Protein AF-A0A7X7VY88-F1 (afdb_monomer)

Solvent-accessible surface area (backbone atoms only — not comparable to full-atom values): 18531 Å² total; per-residue (Å²): 133,66,66,67,58,57,54,51,43,52,52,27,40,46,54,19,45,49,53,50,46,68,64,64,62,66,82,74,63,49,69,60,42,43,53,51,51,38,49,52,54,49,48,54,49,58,57,50,42,96,44,61,66,61,39,32,68,54,40,47,58,53,25,51,51,51,48,49,27,39,33,37,24,75,75,69,75,40,77,67,57,73,79,48,59,84,51,43,83,74,41,56,78,54,50,59,60,39,57,72,66,59,53,83,72,60,58,42,45,45,35,48,45,48,55,54,50,53,51,58,71,69,51,73,89,74,86,82,78,89,78,89,65,69,70,66,78,68,46,56,63,37,54,50,51,51,48,51,52,53,51,49,40,51,51,37,41,66,32,93,76,75,43,69,67,37,53,53,41,26,71,70,24,71,66,27,27,54,49,21,53,71,76,39,41,73,55,49,58,55,44,52,58,46,59,58,48,70,71,44,79,67,71,73,70,67,72,70,82,72,67,78,79,46,96,70,58,69,79,61,72,95,59,90,86,86,86,83,86,69,84,95,69,59,76,79,45,61,83,29,66,57,98,92,37,66,73,38,64,70,56,41,51,45,62,74,46,99,54,92,77,72,95,87,70,79,89,68,60,37,63,30,47,71,60,15,50,53,44,26,74,35,51,79,43,85,51,45,76,88,40,36,50,73,73,78,47,64,86,62,90,78,89,26,50,88,77,74,112

Nearest PDB structures (foldseek):
  4dyu-assembly1_K  TM=2.013E-01  e=6.580E+00  Yersinia pestis KIM10+
  5xth-assembly1_l  TM=2.013E-01  e=6.580E+00  Homo sapiens

Structure (mmCIF, N/CA/C/O backbone):
data_AF-A0A7X7VY88-F1
#
_entry.id   AF-A0A7X7VY88-F1
#
loop_
_atom_site.group_PDB
_atom_site.id
_atom_site.type_symbol
_atom_site.label_atom_id
_atom_site.label_alt_id
_atom_site.label_comp_id
_atom_site.label_asym_id
_atom_site.label_entity_id
_atom_site.label_seq_id
_atom_site.pdbx_PDB_ins_code
_atom_site.Cartn_x
_atom_site.Cartn_y
_atom_site.Cartn_z
_atom_site.occupancy
_atom_site.B_iso_or_equiv
_atom_site.auth_seq_id
_atom_site.auth_comp_id
_atom_site.auth_asym_id
_atom_site.auth_atom_id
_atom_site.pdbx_PDB_model_num
ATOM 1 N N . MET A 1 1 ? -28.834 -1.064 30.832 1.00 52.69 1 MET A N 1
ATOM 2 C CA . MET A 1 1 ? -28.289 -0.709 29.502 1.00 52.69 1 MET A CA 1
ATOM 3 C C . MET A 1 1 ? -27.905 -2.033 28.855 1.00 52.69 1 MET A C 1
ATOM 5 O O . MET A 1 1 ? -27.190 -2.783 29.499 1.00 52.69 1 MET A O 1
ATOM 9 N N . ASN A 1 2 ? -28.515 -2.404 27.725 1.00 64.19 2 ASN A N 1
ATOM 10 C CA . ASN A 1 2 ? -28.586 -3.799 27.258 1.00 64.19 2 ASN A CA 1
ATOM 11 C C . ASN A 1 2 ? -27.231 -4.345 26.781 1.00 64.19 2 ASN A C 1
ATOM 13 O O . ASN A 1 2 ? -26.743 -3.911 25.741 1.00 64.19 2 ASN A O 1
ATOM 17 N N . TYR A 1 3 ? -26.692 -5.350 27.482 1.00 72.81 3 TYR A N 1
ATOM 18 C CA . TYR A 1 3 ? -25.526 -6.152 27.073 1.00 72.81 3 TYR A CA 1
ATOM 19 C C . TYR A 1 3 ? -25.616 -6.646 25.620 1.00 72.81 3 TYR A C 1
ATOM 21 O O . TYR A 1 3 ? -24.617 -6.658 24.912 1.00 72.81 3 TYR A O 1
ATOM 29 N N . VAL A 1 4 ? -26.832 -6.929 25.145 1.00 76.75 4 VAL A N 1
ATOM 30 C CA . VAL A 1 4 ? -27.139 -7.306 23.755 1.00 76.75 4 VAL A CA 1
ATOM 31 C C . VAL A 1 4 ? -26.614 -6.290 22.734 1.00 76.75 4 VAL A C 1
ATOM 33 O O . VAL A 1 4 ? -26.079 -6.677 21.703 1.00 76.75 4 VAL A O 1
ATOM 36 N N . VAL A 1 5 ? -26.716 -4.986 23.019 1.00 77.94 5 VAL A N 1
ATOM 37 C CA . VAL A 1 5 ? -26.227 -3.945 22.099 1.00 77.94 5 VAL A CA 1
ATOM 38 C C . VAL A 1 5 ? -24.705 -3.992 22.015 1.00 77.94 5 VAL A C 1
ATOM 40 O O . VAL A 1 5 ? -24.158 -3.907 20.924 1.00 77.94 5 VAL A O 1
ATOM 43 N N . HIS A 1 6 ? -24.022 -4.157 23.148 1.00 81.62 6 HIS A N 1
ATOM 44 C CA . HIS A 1 6 ? -22.563 -4.245 23.177 1.00 81.62 6 HIS A CA 1
ATOM 45 C C . HIS A 1 6 ? -22.061 -5.487 22.432 1.00 81.62 6 HIS A C 1
ATOM 47 O O . HIS A 1 6 ? -21.158 -5.363 21.614 1.00 81.62 6 HIS A O 1
ATOM 53 N N . ILE A 1 7 ? -22.698 -6.645 22.633 1.00 84.44 7 ILE A N 1
ATOM 54 C CA . ILE A 1 7 ? -22.382 -7.883 21.900 1.00 84.44 7 ILE A CA 1
ATOM 55 C C . ILE A 1 7 ? -22.545 -7.676 20.390 1.00 84.44 7 ILE A C 1
ATOM 57 O O . ILE A 1 7 ? -21.671 -8.063 19.622 1.00 84.44 7 ILE A O 1
ATOM 61 N N . PHE A 1 8 ? -23.622 -7.011 19.967 1.00 84.88 8 PHE A N 1
ATOM 62 C CA . PHE A 1 8 ? -23.864 -6.736 18.554 1.00 84.88 8 PHE A CA 1
ATOM 63 C C . PHE A 1 8 ? -22.794 -5.823 17.931 1.00 84.88 8 PHE A C 1
ATOM 65 O O . PHE A 1 8 ? -22.338 -6.095 16.825 1.00 84.88 8 PHE A O 1
ATOM 72 N N . TYR A 1 9 ? -22.347 -4.779 18.641 1.00 86.50 9 TYR A N 1
ATOM 73 C CA . TYR A 1 9 ? -21.241 -3.929 18.173 1.00 86.50 9 TYR A CA 1
ATOM 74 C C . TYR A 1 9 ? -19.934 -4.713 18.041 1.00 86.50 9 TYR A C 1
ATOM 76 O O . TYR A 1 9 ? -19.260 -4.584 17.025 1.00 86.50 9 TYR A O 1
ATOM 84 N N . ILE A 1 10 ? -19.588 -5.538 19.035 1.00 88.38 10 ILE A N 1
ATOM 85 C CA . ILE A 1 10 ? -18.373 -6.359 18.975 1.00 88.38 10 ILE A CA 1
ATOM 86 C C . ILE A 1 10 ? -18.443 -7.339 17.800 1.00 88.38 10 ILE A C 1
ATOM 88 O O . ILE A 1 10 ? -17.487 -7.427 17.040 1.00 88.38 10 ILE A O 1
ATOM 92 N N . LEU A 1 11 ? -19.586 -7.997 17.583 1.00 91.44 11 LEU A N 1
ATOM 93 C CA . LEU A 1 11 ? -19.774 -8.885 16.436 1.00 91.44 11 LEU A CA 1
ATOM 94 C C . LEU A 1 11 ? -19.612 -8.140 15.101 1.00 91.44 11 LEU A C 1
ATOM 96 O O . LEU A 1 11 ? -18.916 -8.628 14.216 1.00 91.44 11 LEU A O 1
ATOM 100 N N . ALA A 1 12 ? -20.206 -6.950 14.962 1.00 91.94 12 ALA A N 1
ATOM 101 C CA . ALA A 1 12 ? -20.075 -6.138 13.752 1.00 91.94 12 ALA A CA 1
ATOM 102 C C . ALA A 1 12 ? -18.620 -5.701 13.501 1.00 91.94 12 ALA A C 1
ATOM 104 O O . ALA A 1 12 ? -18.151 -5.768 12.367 1.00 91.94 12 ALA A O 1
ATOM 105 N N . ILE A 1 13 ? -17.891 -5.322 14.557 1.00 93.62 13 ILE A N 1
ATOM 106 C CA . ILE A 1 13 ? -16.452 -5.019 14.506 1.00 93.62 13 ILE A CA 1
ATOM 107 C C . ILE A 1 13 ? -15.657 -6.242 14.031 1.00 93.62 13 ILE A C 1
ATOM 109 O O . ILE A 1 13 ? -14.790 -6.109 13.170 1.00 93.62 13 ILE A O 1
ATOM 113 N N . THR A 1 14 ? -15.954 -7.434 14.555 1.00 94.44 14 THR A N 1
ATOM 114 C CA . THR A 1 14 ? -15.272 -8.673 14.157 1.00 94.44 14 THR A CA 1
ATOM 115 C C . THR A 1 14 ? -15.545 -9.028 12.698 1.00 94.44 14 THR A C 1
ATOM 117 O O . THR A 1 14 ? -14.603 -9.319 11.966 1.00 94.44 14 THR A O 1
ATOM 120 N N . VAL A 1 15 ? -16.802 -8.952 12.249 1.00 94.62 15 VAL A N 1
ATOM 121 C CA . VAL A 1 15 ? -17.175 -9.198 10.844 1.00 94.62 15 VAL A CA 1
ATOM 122 C C . VAL A 1 15 ? -16.462 -8.218 9.915 1.00 94.62 15 VAL A C 1
ATOM 124 O O . VAL A 1 15 ? -15.901 -8.629 8.903 1.00 94.62 15 VAL A O 1
ATOM 127 N N . LYS A 1 16 ? -16.418 -6.935 10.284 1.00 95.12 16 LYS A N 1
ATOM 128 C CA . LYS A 1 16 ? -15.683 -5.906 9.545 1.00 95.12 16 LYS A CA 1
ATOM 129 C C . LYS A 1 16 ? -14.188 -6.202 9.453 1.00 95.12 16 LYS A C 1
ATOM 131 O O . LYS A 1 16 ? -13.629 -6.126 8.365 1.00 95.12 16 LYS A O 1
ATOM 136 N N . ALA A 1 17 ? -13.539 -6.520 10.574 1.00 95.94 17 ALA A N 1
ATOM 137 C CA . ALA A 1 17 ? -12.109 -6.822 10.592 1.00 95.94 17 ALA A CA 1
ATOM 138 C C . ALA A 1 17 ? -11.790 -8.062 9.741 1.00 95.94 17 ALA A C 1
ATOM 140 O O . ALA A 1 17 ? -10.803 -8.073 9.008 1.00 95.94 17 ALA A O 1
ATOM 141 N N . PHE A 1 18 ? -12.660 -9.074 9.780 1.00 95.38 18 PHE A N 1
ATOM 142 C CA . PHE A 1 18 ? -12.542 -10.260 8.937 1.00 95.38 18 PHE A CA 1
ATOM 143 C C . PHE A 1 18 ? -12.702 -9.926 7.447 1.00 95.38 18 PHE A C 1
ATOM 145 O O . PHE A 1 18 ? -11.867 -10.325 6.641 1.00 95.38 18 PHE A O 1
ATOM 152 N N . ALA A 1 19 ? -13.724 -9.147 7.075 1.00 95.62 19 ALA A N 1
ATOM 153 C CA . ALA A 1 19 ? -13.943 -8.720 5.691 1.00 95.62 19 ALA A CA 1
ATOM 154 C C . ALA A 1 19 ? -12.772 -7.883 5.146 1.00 95.62 19 ALA A C 1
ATOM 156 O O . ALA A 1 19 ? -12.372 -8.046 3.993 1.00 95.62 19 ALA A O 1
ATOM 157 N N . TYR A 1 20 ? -12.198 -7.022 5.988 1.00 96.25 20 TYR A N 1
ATOM 158 C CA . TYR A 1 20 ? -11.040 -6.200 5.654 1.00 96.25 20 TYR A CA 1
ATOM 159 C C . TYR A 1 20 ? -9.807 -7.038 5.334 1.00 96.25 20 TYR A C 1
ATOM 161 O O . TYR A 1 20 ? -9.269 -6.948 4.233 1.00 96.25 20 TYR A O 1
ATOM 169 N N . TYR A 1 21 ? -9.393 -7.907 6.256 1.00 94.69 21 TYR A N 1
ATOM 170 C CA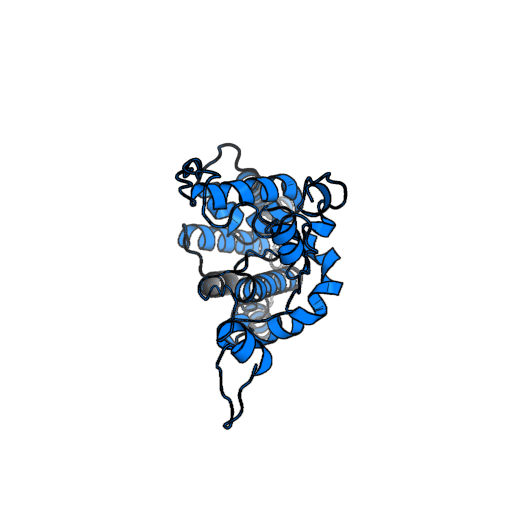 . TYR A 1 21 ? -8.189 -8.708 6.053 1.00 94.69 21 TYR A CA 1
ATOM 171 C C . TYR A 1 21 ? -8.374 -9.842 5.048 1.00 94.69 21 TYR A C 1
ATOM 173 O O . TYR A 1 21 ? -7.418 -10.193 4.363 1.00 94.69 21 TYR A O 1
ATOM 181 N N . GLY A 1 22 ? -9.598 -10.348 4.878 1.00 93.00 22 GLY A N 1
ATOM 182 C CA . GLY A 1 22 ? -9.934 -11.240 3.769 1.00 93.00 22 GLY A CA 1
ATOM 183 C C . GLY A 1 22 ? -9.842 -10.556 2.401 1.00 93.00 22 GLY A C 1
ATOM 184 O O . GLY A 1 22 ? -9.558 -11.221 1.412 1.00 93.00 22 GLY A O 1
ATOM 185 N N . SER A 1 23 ? -10.043 -9.235 2.339 1.00 92.62 23 SER A N 1
ATOM 186 C CA . SER A 1 23 ? -9.903 -8.462 1.097 1.00 92.62 23 SER A CA 1
ATOM 187 C C . SER A 1 23 ? -8.462 -8.064 0.786 1.00 92.62 23 SER A C 1
ATOM 189 O O . SER A 1 23 ? -8.141 -7.922 -0.389 1.00 92.62 23 SER A O 1
ATOM 191 N N . ILE A 1 24 ? -7.631 -7.868 1.815 1.00 90.69 24 ILE A N 1
ATOM 192 C CA . ILE A 1 24 ? -6.204 -7.529 1.679 1.00 90.69 24 ILE A CA 1
ATOM 193 C C . ILE A 1 24 ? -5.338 -8.773 1.443 1.00 90.69 24 ILE A C 1
ATOM 195 O O . ILE A 1 24 ? -4.349 -8.694 0.729 1.00 90.69 24 ILE A O 1
ATOM 199 N N . GLY A 1 25 ? -5.696 -9.920 2.028 1.00 86.88 25 GLY A N 1
ATOM 200 C CA . GLY A 1 25 ? -4.919 -11.155 1.885 1.00 86.88 25 GLY A CA 1
ATOM 201 C C . GLY A 1 25 ? -3.651 -11.170 2.742 1.00 86.88 25 GLY A C 1
ATOM 202 O O . GLY A 1 25 ? -2.545 -11.235 2.223 1.00 86.88 25 GLY A O 1
ATOM 203 N N . ILE A 1 26 ? -3.795 -11.111 4.070 1.00 83.19 26 ILE A N 1
ATOM 204 C CA . ILE A 1 26 ? -2.640 -11.197 4.981 1.00 83.19 26 ILE A CA 1
ATOM 205 C C . ILE A 1 26 ? -2.078 -12.619 5.039 1.00 83.19 26 ILE A C 1
ATOM 207 O O . ILE A 1 26 ? -2.789 -13.553 5.407 1.00 83.19 26 ILE A O 1
ATOM 211 N N . GLU A 1 27 ? -0.774 -12.747 4.799 1.00 74.00 27 GLU A N 1
ATOM 212 C CA . GLU A 1 27 ? -0.064 -14.030 4.830 1.00 74.00 27 GLU A CA 1
ATOM 213 C C . GLU A 1 27 ? 0.524 -14.367 6.209 1.00 74.00 27 GLU A C 1
ATOM 215 O O . GLU A 1 27 ? 0.383 -15.488 6.703 1.00 74.00 27 GLU A O 1
ATOM 220 N N . LYS A 1 28 ? 1.170 -13.400 6.877 1.00 79.00 28 LYS A N 1
ATOM 221 C CA . LYS A 1 28 ? 1.887 -13.637 8.141 1.00 79.00 28 LYS A CA 1
ATOM 222 C C . LYS A 1 28 ? 0.986 -13.343 9.341 1.00 79.00 28 LYS A C 1
ATOM 224 O O . LYS A 1 28 ? 0.398 -12.278 9.434 1.00 79.00 28 LYS A O 1
ATOM 229 N N . TYR A 1 29 ? 0.895 -14.258 10.306 1.00 87.56 29 TYR A N 1
ATOM 230 C CA . TYR A 1 29 ? 0.180 -14.060 11.585 1.00 87.56 29 TYR A CA 1
ATOM 231 C C . TYR A 1 29 ? -1.267 -13.496 11.502 1.00 87.56 29 TYR A C 1
ATOM 233 O O . TYR A 1 29 ? -1.641 -12.660 12.335 1.00 87.56 29 TYR A O 1
ATOM 241 N N . PRO A 1 30 ? -2.130 -13.963 10.575 1.00 90.25 30 PRO A N 1
ATOM 242 C CA . PRO A 1 30 ? -3.428 -13.335 10.298 1.00 90.25 30 PRO A CA 1
ATOM 243 C C . PRO A 1 30 ? -4.359 -13.276 11.518 1.00 90.25 30 PRO A C 1
ATOM 245 O O . PRO A 1 30 ? -5.058 -12.284 11.727 1.00 90.25 30 PRO A O 1
ATOM 248 N N . LEU A 1 31 ? -4.339 -14.308 12.372 1.00 93.44 31 LEU A N 1
ATOM 249 C CA . LEU A 1 31 ? -5.171 -14.354 13.575 1.00 93.44 31 LEU A CA 1
ATOM 250 C C . LEU A 1 31 ? -4.801 -13.246 14.572 1.00 93.44 31 LEU A C 1
ATOM 252 O O . LEU A 1 31 ? -5.686 -12.576 15.098 1.00 93.44 31 LEU A O 1
ATOM 256 N N . ILE A 1 32 ? -3.504 -13.030 14.812 1.00 93.69 32 ILE A N 1
ATOM 257 C CA . ILE A 1 32 ? -3.023 -12.023 15.769 1.00 93.69 32 ILE A CA 1
ATOM 258 C C . ILE A 1 32 ? -3.346 -10.621 15.251 1.00 93.69 32 ILE A C 1
ATOM 260 O O . ILE A 1 32 ? -3.851 -9.796 16.011 1.00 93.69 32 ILE A O 1
ATOM 264 N N . THR A 1 33 ? -3.120 -10.362 13.961 1.00 93.69 33 THR A N 1
ATOM 265 C CA . THR A 1 33 ? -3.471 -9.079 13.337 1.00 93.69 33 THR A CA 1
ATOM 266 C C . THR A 1 33 ? -4.967 -8.798 13.448 1.00 93.69 33 THR A C 1
ATOM 268 O O . THR A 1 33 ? -5.360 -7.716 13.884 1.00 93.69 33 THR A O 1
ATOM 271 N N . LEU A 1 34 ? -5.812 -9.788 13.146 1.00 95.88 34 LEU A N 1
ATOM 272 C CA . LEU A 1 34 ? -7.259 -9.655 13.284 1.00 95.88 34 LEU A CA 1
ATOM 273 C C . LEU A 1 34 ? -7.666 -9.355 14.731 1.00 95.88 34 LEU A C 1
ATOM 275 O O . LEU A 1 34 ? -8.448 -8.433 14.969 1.00 95.88 34 LEU A O 1
ATOM 279 N N . MET A 1 35 ? -7.125 -10.094 15.704 1.00 95.44 35 MET A N 1
ATOM 280 C CA . MET A 1 35 ? -7.418 -9.876 17.125 1.00 95.44 35 MET A CA 1
ATOM 281 C C . MET A 1 35 ? -6.995 -8.479 17.589 1.00 95.44 35 MET A C 1
ATOM 283 O O . MET A 1 35 ? -7.734 -7.840 18.339 1.00 95.44 35 MET A O 1
ATOM 287 N N . LEU A 1 36 ? -5.850 -7.986 17.117 1.00 95.94 36 LEU A N 1
ATOM 288 C CA . LEU A 1 36 ? -5.326 -6.669 17.464 1.00 95.94 36 LEU A CA 1
ATOM 289 C C . LEU A 1 36 ? -6.207 -5.536 16.910 1.00 95.94 36 LEU A C 1
ATOM 291 O O . LEU A 1 36 ? -6.590 -4.630 17.651 1.00 95.94 36 LEU A O 1
ATOM 295 N N . THR A 1 37 ? -6.639 -5.626 15.651 1.00 96.50 37 THR A N 1
ATOM 296 C CA . THR A 1 37 ? -7.563 -4.641 15.064 1.00 96.50 37 THR A CA 1
ATOM 297 C C . THR A 1 37 ? -8.936 -4.672 15.731 1.00 96.50 37 THR A C 1
ATOM 299 O O . THR A 1 37 ? -9.515 -3.617 15.999 1.00 96.50 37 THR A O 1
ATOM 302 N N . VAL A 1 38 ? -9.458 -5.863 16.057 1.00 95.69 38 VAL A N 1
ATOM 303 C CA . VAL A 1 38 ? -10.704 -5.998 16.831 1.00 95.69 38 VAL A CA 1
ATOM 304 C C . VAL A 1 38 ? -10.548 -5.364 18.211 1.00 95.69 38 VAL A C 1
ATOM 306 O O . VAL A 1 38 ? -11.447 -4.644 18.644 1.00 95.69 38 VAL A O 1
ATOM 309 N N . PHE A 1 39 ? -9.411 -5.572 18.881 1.00 95.19 39 PHE A N 1
ATOM 310 C CA . PHE A 1 39 ? -9.106 -4.932 20.157 1.00 95.19 39 PHE A CA 1
ATOM 311 C C . PHE A 1 39 ? -9.113 -3.403 20.039 1.00 95.19 39 PHE A C 1
ATOM 313 O O . PHE A 1 39 ? -9.785 -2.747 20.835 1.00 95.19 39 PHE A O 1
ATOM 320 N N . TYR A 1 40 ? -8.453 -2.824 19.032 1.00 96.12 40 TYR A N 1
ATOM 321 C CA . TYR A 1 40 ? -8.421 -1.372 18.837 1.00 96.12 40 TYR A CA 1
ATOM 322 C C . TYR A 1 40 ? -9.791 -0.775 18.508 1.00 96.12 40 TYR A C 1
ATOM 324 O O . TYR A 1 40 ? -10.196 0.215 19.121 1.00 96.12 40 TYR A O 1
ATOM 332 N N . LEU A 1 41 ? -10.561 -1.404 17.620 1.00 94.12 41 LEU A N 1
ATOM 333 C CA . LEU A 1 41 ? -11.928 -0.970 17.318 1.00 94.12 41 LEU A CA 1
ATOM 334 C C . LEU A 1 41 ? -12.848 -1.085 18.546 1.00 94.12 41 LEU A C 1
ATOM 336 O O . LEU A 1 41 ? -13.622 -0.168 18.836 1.00 94.12 41 LEU A O 1
ATOM 340 N N . ALA A 1 42 ? -12.730 -2.169 19.318 1.00 91.62 42 ALA A N 1
ATOM 341 C CA . ALA A 1 42 ? -13.474 -2.353 20.561 1.00 91.62 42 ALA A CA 1
ATOM 342 C C . ALA A 1 42 ? -13.058 -1.341 21.645 1.00 91.62 42 ALA A C 1
ATOM 344 O O . ALA A 1 42 ? -13.916 -0.839 22.377 1.00 91.62 42 ALA A O 1
ATOM 345 N N . ALA A 1 43 ? -11.771 -0.997 21.731 1.00 92.06 43 ALA A N 1
ATOM 346 C CA . ALA A 1 43 ? -11.256 0.033 22.626 1.00 92.06 43 ALA A CA 1
ATOM 347 C C . ALA A 1 43 ? -11.832 1.409 22.264 1.00 92.06 43 ALA A C 1
ATOM 349 O O . ALA A 1 43 ? -12.375 2.084 23.141 1.00 92.06 43 ALA A O 1
ATOM 350 N N . ILE A 1 44 ? -11.824 1.788 20.978 1.00 91.81 44 ILE A N 1
ATOM 351 C CA . ILE A 1 44 ? -12.458 3.023 20.482 1.00 91.81 44 ILE A CA 1
ATOM 352 C C . ILE A 1 44 ? -13.942 3.054 20.869 1.00 91.81 44 ILE A C 1
ATOM 354 O O . ILE A 1 44 ? -14.420 4.043 21.437 1.00 91.81 44 ILE A O 1
ATOM 358 N N . TYR A 1 45 ? -14.666 1.959 20.624 1.00 89.25 45 TYR A N 1
ATOM 359 C CA . TYR A 1 45 ? -16.069 1.819 21.014 1.00 89.25 45 TYR A CA 1
ATOM 360 C C . TYR A 1 45 ? -16.284 2.026 22.522 1.00 89.25 45 TYR A C 1
ATOM 362 O O . TYR A 1 45 ? -17.162 2.789 22.940 1.00 89.25 45 TYR A O 1
ATOM 370 N N . PHE A 1 46 ? -15.462 1.387 23.355 1.00 88.25 46 PHE A N 1
ATOM 371 C CA . PHE A 1 46 ? -15.557 1.477 24.810 1.00 88.25 46 PHE A CA 1
ATOM 372 C C . PHE A 1 46 ? -15.239 2.886 25.343 1.00 88.25 46 PHE A C 1
ATOM 374 O O . PHE A 1 46 ? -15.947 3.392 26.228 1.00 88.25 46 PHE A O 1
ATOM 381 N N . ILE A 1 47 ? -14.218 3.545 24.780 1.00 87.69 47 ILE A N 1
ATOM 382 C CA . ILE A 1 47 ? -13.788 4.909 25.130 1.00 87.69 47 ILE A CA 1
ATOM 383 C C . ILE A 1 47 ? -14.886 5.928 24.806 1.00 87.69 47 ILE A C 1
ATOM 385 O O . ILE A 1 47 ? -15.196 6.777 25.649 1.00 87.69 47 ILE A O 1
ATOM 389 N N . CYS A 1 48 ? -15.543 5.808 23.645 1.00 83.88 48 CYS A N 1
ATOM 390 C CA . CYS A 1 48 ? -16.663 6.678 23.259 1.00 83.88 48 CYS A CA 1
ATOM 391 C C . CYS A 1 48 ? -17.817 6.643 24.280 1.00 83.88 48 CYS A C 1
ATOM 393 O O . CYS A 1 48 ? -18.602 7.595 24.400 1.00 83.88 48 CYS A O 1
ATOM 395 N N . GLY A 1 49 ? -17.919 5.558 25.056 1.00 68.75 49 GLY A N 1
ATOM 396 C CA . GLY A 1 49 ? -19.035 5.305 25.953 1.00 68.75 49 GLY A CA 1
ATOM 397 C C . GLY A 1 49 ? -20.342 5.180 25.172 1.00 68.75 49 GLY A C 1
ATOM 398 O O . GLY A 1 49 ? -20.372 5.233 23.952 1.00 68.75 49 GLY A O 1
ATOM 399 N N . SER A 1 50 ? -21.477 5.052 25.853 1.00 63.44 50 SER A N 1
ATOM 400 C CA . SER A 1 50 ? -22.799 4.817 25.238 1.00 63.44 50 SER A CA 1
ATOM 401 C C . SER A 1 50 ? -23.303 5.907 24.263 1.00 63.44 50 SER A C 1
ATOM 403 O O . SER A 1 50 ? -24.472 5.887 23.871 1.00 63.44 50 SER A O 1
ATOM 405 N N . LYS A 1 51 ? -22.463 6.885 23.900 1.00 76.12 51 LYS A N 1
ATOM 406 C CA . LYS A 1 51 ? -22.707 7.948 22.926 1.00 76.12 51 LYS A CA 1
ATOM 407 C C . LYS A 1 51 ? -22.562 7.399 21.501 1.00 76.12 51 LYS A C 1
ATOM 409 O O . LYS A 1 51 ? -21.551 7.604 20.837 1.00 76.12 51 LYS A O 1
ATOM 414 N N . LYS A 1 52 ? -23.614 6.732 21.023 1.00 76.88 52 LYS A N 1
ATOM 415 C CA . LYS A 1 52 ? -23.656 6.082 19.698 1.00 76.88 52 LYS A CA 1
ATOM 416 C C . LYS A 1 52 ? -23.288 7.022 18.542 1.00 76.88 52 LYS A C 1
ATOM 418 O O . LYS A 1 52 ? -22.598 6.599 17.629 1.00 76.88 52 LYS A O 1
ATOM 423 N N . LEU A 1 53 ? -23.683 8.296 18.624 1.00 79.81 53 LEU A N 1
ATOM 424 C CA . LEU A 1 53 ? -23.352 9.303 17.610 1.00 79.81 53 LEU A CA 1
ATOM 425 C C . LEU A 1 53 ? -21.845 9.599 17.543 1.00 79.81 53 LEU A C 1
ATOM 427 O O . LEU A 1 53 ? -21.301 9.714 16.456 1.00 79.81 53 LEU A O 1
ATOM 431 N N . VAL A 1 54 ? -21.160 9.678 18.690 1.00 83.62 54 VAL A N 1
ATOM 432 C CA . VAL A 1 54 ? -19.705 9.919 18.727 1.00 83.62 54 VAL A CA 1
ATOM 433 C C . VAL A 1 54 ? -18.964 8.741 18.101 1.00 83.62 54 VAL A C 1
ATOM 435 O O . VAL A 1 54 ? -18.092 8.944 17.264 1.00 83.62 54 VAL A O 1
ATOM 438 N N . TYR A 1 55 ? -19.365 7.515 18.451 1.00 86.25 55 TYR A N 1
ATOM 439 C CA . TYR A 1 55 ? -18.810 6.318 17.826 1.00 86.25 55 TYR A CA 1
ATOM 440 C C . TYR A 1 55 ? -19.058 6.294 16.315 1.00 86.25 55 TYR A C 1
ATOM 442 O O . TYR A 1 55 ? -18.135 6.016 15.559 1.00 86.25 55 TYR A O 1
ATOM 450 N N . PHE A 1 56 ? -20.272 6.621 15.863 1.00 86.31 56 PHE A N 1
ATOM 451 C CA . PHE A 1 56 ? -20.602 6.708 14.439 1.00 86.31 56 PHE A CA 1
ATOM 452 C C . PHE A 1 56 ? -19.685 7.697 13.701 1.00 86.31 56 PHE A C 1
ATOM 454 O O . PHE A 1 56 ? -19.076 7.337 12.698 1.00 86.31 56 PHE A O 1
ATOM 461 N N . CYS A 1 57 ? -19.505 8.907 14.240 1.00 87.50 57 CYS A N 1
ATOM 462 C CA . CYS A 1 57 ? -18.643 9.921 13.629 1.00 87.50 57 CYS A CA 1
ATOM 463 C C . CYS A 1 57 ? -17.163 9.512 13.564 1.00 87.50 57 CYS A C 1
ATOM 465 O O . CYS A 1 57 ? -16.464 9.971 12.671 1.00 87.50 57 CYS A O 1
ATOM 467 N N . ILE A 1 58 ? -16.681 8.66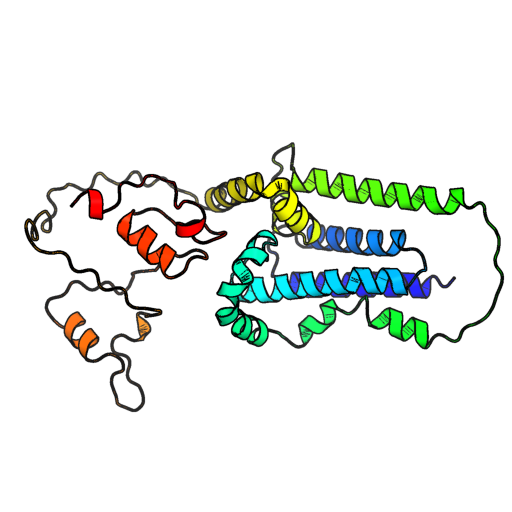8 14.484 1.00 89.50 58 ILE A N 1
ATOM 468 C CA . ILE A 1 58 ? -15.294 8.165 14.481 1.00 89.50 58 ILE A CA 1
ATOM 469 C C . ILE A 1 58 ? -15.146 6.929 13.581 1.00 89.50 58 ILE A C 1
ATOM 47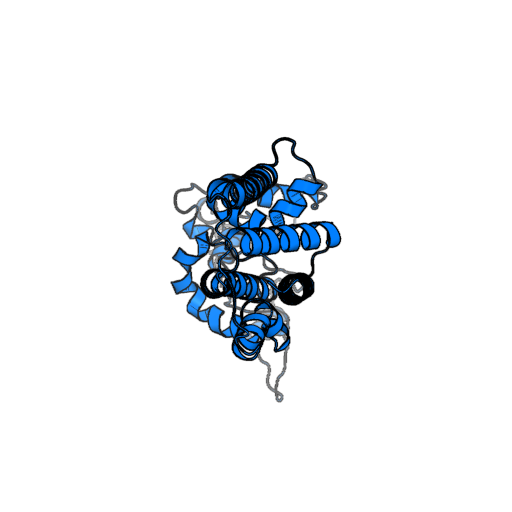1 O O . ILE A 1 58 ? -14.167 6.799 12.852 1.00 89.50 58 ILE A O 1
ATOM 475 N N . SER A 1 59 ? -16.119 6.018 13.604 1.00 90.94 59 SER A N 1
ATOM 476 C CA . SER A 1 59 ? -16.067 4.754 12.856 1.00 90.94 59 SER A CA 1
ATOM 477 C C . SER A 1 59 ? -16.264 4.937 11.353 1.00 90.94 59 SER A C 1
ATOM 479 O O . SER A 1 59 ? -15.705 4.154 10.588 1.00 90.94 59 SER A O 1
ATOM 481 N N . ILE A 1 60 ? -16.993 5.965 10.902 1.00 92.44 60 ILE A N 1
ATOM 482 C CA . ILE A 1 60 ? -17.136 6.265 9.468 1.00 92.44 60 ILE A CA 1
ATOM 483 C C . ILE A 1 60 ? -15.772 6.578 8.821 1.00 92.44 60 ILE A C 1
ATOM 485 O O . ILE A 1 60 ? -15.404 5.838 7.910 1.00 92.44 60 ILE A O 1
ATOM 489 N N . PRO A 1 61 ? -14.971 7.555 9.297 1.00 93.38 61 PRO A N 1
ATOM 490 C CA . PRO A 1 61 ? -13.623 7.796 8.778 1.00 93.38 61 PRO A CA 1
ATOM 491 C C . PRO A 1 61 ? -12.717 6.563 8.807 1.00 93.38 61 PRO A C 1
ATOM 493 O O . PRO A 1 61 ? -12.016 6.308 7.835 1.00 93.38 61 PRO A O 1
ATOM 496 N N . VAL A 1 62 ? -12.767 5.758 9.875 1.00 94.81 62 VAL A N 1
ATOM 497 C CA . VAL A 1 62 ? -11.995 4.503 9.952 1.00 94.81 62 VAL A CA 1
ATOM 498 C C . VAL A 1 62 ? -12.441 3.509 8.874 1.00 94.81 62 VAL A C 1
ATOM 500 O O . VAL A 1 62 ? -11.608 2.862 8.253 1.00 94.81 62 VAL A O 1
ATOM 503 N N . SER A 1 63 ? -13.744 3.406 8.607 1.00 95.38 63 SER A N 1
ATOM 504 C CA . SER A 1 63 ? -14.285 2.536 7.549 1.00 95.38 63 SER A CA 1
ATOM 505 C C . SER A 1 63 ? -13.886 3.019 6.155 1.00 95.38 63 SER A C 1
ATOM 507 O O . SER A 1 63 ? -13.529 2.204 5.312 1.00 95.38 63 SER A O 1
ATOM 509 N N . LEU A 1 64 ? -13.891 4.337 5.928 1.00 93.19 64 LEU A N 1
ATOM 510 C CA . LEU A 1 64 ? -13.367 4.942 4.701 1.00 93.19 64 LEU A CA 1
ATOM 511 C C . LEU A 1 64 ? -11.877 4.646 4.530 1.00 93.19 64 LEU A C 1
ATOM 513 O O . LEU A 1 64 ? -11.473 4.240 3.452 1.00 93.19 64 LEU A O 1
ATOM 517 N N . LEU A 1 65 ? -11.077 4.779 5.589 1.00 93.31 65 LEU A N 1
ATOM 518 C CA . LEU A 1 65 ? -9.648 4.469 5.552 1.00 93.31 65 LEU A CA 1
ATOM 519 C C . LEU A 1 65 ? -9.386 2.996 5.215 1.00 93.31 65 LEU A C 1
ATOM 521 O O . LEU A 1 65 ? -8.508 2.685 4.414 1.00 93.31 65 LEU A O 1
ATOM 525 N N . MET A 1 66 ? -10.181 2.090 5.789 1.00 95.44 66 MET A N 1
ATOM 526 C CA . MET A 1 66 ? -10.138 0.663 5.469 1.00 95.44 66 MET A CA 1
ATOM 527 C C . MET A 1 66 ? -10.531 0.396 4.014 1.00 95.44 66 MET A C 1
ATOM 529 O O . MET A 1 66 ? -9.859 -0.380 3.342 1.00 95.44 66 MET A O 1
ATOM 533 N N . LEU A 1 67 ? -11.575 1.055 3.503 1.00 93.69 67 LEU A N 1
ATOM 534 C CA . LEU A 1 67 ? -11.954 0.954 2.094 1.00 93.69 67 LEU A CA 1
ATOM 535 C C . LEU A 1 67 ? -10.821 1.448 1.187 1.00 93.69 67 LEU A C 1
ATOM 537 O O . LEU A 1 67 ? -10.452 0.747 0.250 1.00 93.69 67 LEU A O 1
ATOM 541 N N . THR A 1 68 ? -10.223 2.601 1.498 1.00 90.38 68 THR A N 1
ATOM 542 C CA . THR A 1 68 ? -9.073 3.133 0.760 1.00 90.38 68 THR A CA 1
ATOM 543 C C . THR A 1 68 ? -7.928 2.129 0.740 1.00 90.38 68 THR A C 1
ATOM 545 O O . THR A 1 68 ? -7.410 1.841 -0.331 1.00 90.38 68 THR A O 1
ATOM 548 N N . ASN A 1 69 ? -7.574 1.535 1.883 1.00 91.62 69 ASN A N 1
ATOM 549 C CA . ASN A 1 69 ? -6.542 0.501 1.947 1.00 91.62 69 ASN A CA 1
ATOM 550 C C . ASN A 1 69 ? -6.877 -0.719 1.078 1.00 91.62 69 ASN A C 1
ATOM 552 O O . ASN A 1 69 ? -5.998 -1.209 0.380 1.00 91.62 69 ASN A O 1
ATOM 556 N N . VAL A 1 70 ? -8.126 -1.195 1.082 1.00 93.69 70 VAL A N 1
ATOM 557 C CA . VAL A 1 70 ? -8.548 -2.339 0.255 1.00 93.69 70 VAL A CA 1
ATOM 558 C C . VAL A 1 70 ? -8.429 -2.026 -1.236 1.00 93.69 70 VAL A C 1
ATOM 560 O O . VAL A 1 70 ? -7.852 -2.817 -1.978 1.00 93.69 70 VAL A O 1
ATOM 563 N N . LEU A 1 71 ? -8.949 -0.882 -1.686 1.00 90.06 71 LEU A N 1
ATOM 564 C CA . LEU A 1 71 ? -8.882 -0.500 -3.100 1.00 90.06 71 LEU A CA 1
ATOM 565 C C . LEU A 1 71 ? -7.436 -0.254 -3.540 1.00 90.06 71 LEU A C 1
ATOM 567 O O . LEU A 1 71 ? -7.024 -0.708 -4.604 1.00 90.06 71 LEU A O 1
ATOM 571 N N . TYR A 1 72 ? -6.650 0.407 -2.689 1.00 84.50 72 TYR A N 1
ATOM 572 C CA . TYR A 1 72 ? -5.245 0.684 -2.956 1.00 84.50 72 TYR A CA 1
ATOM 573 C C . TYR A 1 72 ? -4.416 -0.603 -3.018 1.00 84.50 72 TYR A C 1
ATOM 575 O O . TYR A 1 72 ? -3.613 -0.765 -3.931 1.00 84.50 72 TYR A O 1
ATOM 583 N N . ASN A 1 73 ? -4.657 -1.558 -2.118 1.00 86.44 73 ASN A N 1
ATOM 584 C CA . ASN A 1 73 ? -3.983 -2.853 -2.127 1.00 86.44 73 ASN A CA 1
ATOM 585 C C . ASN A 1 73 ? -4.362 -3.709 -3.344 1.00 86.44 73 ASN A C 1
ATOM 587 O O . ASN A 1 73 ? -3.496 -4.372 -3.899 1.00 86.44 73 ASN A O 1
ATOM 591 N N . ARG A 1 74 ? -5.608 -3.656 -3.829 1.00 87.12 74 ARG A N 1
ATOM 592 C CA . ARG A 1 74 ? -5.998 -4.376 -5.057 1.00 87.12 74 ARG A CA 1
ATOM 593 C C . ARG A 1 74 ? -5.267 -3.894 -6.309 1.00 87.12 74 ARG A C 1
ATOM 595 O O . ARG A 1 74 ? -5.113 -4.680 -7.234 1.00 87.12 74 ARG A O 1
ATOM 602 N N . TYR A 1 75 ? -4.873 -2.622 -6.347 1.00 79.88 75 TYR A N 1
ATOM 603 C CA . TYR A 1 75 ? -4.176 -2.036 -7.492 1.00 79.88 75 TYR A CA 1
ATOM 604 C C . TYR A 1 75 ? -2.649 -2.074 -7.328 1.00 79.88 75 TYR A C 1
ATOM 606 O O . TYR A 1 75 ? -1.939 -2.456 -8.249 1.00 79.88 75 TYR A O 1
ATOM 614 N N . PHE A 1 76 ? -2.140 -1.681 -6.156 1.00 75.25 76 PHE A N 1
ATOM 615 C CA . PHE A 1 76 ? -0.706 -1.502 -5.889 1.00 75.25 76 PHE A CA 1
ATOM 616 C C . PHE A 1 76 ? -0.090 -2.602 -5.008 1.00 75.25 76 PHE A C 1
ATOM 618 O O . PHE A 1 76 ? 1.088 -2.517 -4.685 1.00 75.25 76 PHE A O 1
ATOM 625 N N . HIS A 1 77 ? -0.869 -3.586 -4.545 1.00 78.50 77 HIS A N 1
ATOM 626 C CA . HIS A 1 77 ? -0.423 -4.651 -3.630 1.00 78.50 77 HIS A CA 1
ATOM 627 C C . HIS A 1 77 ? 0.207 -4.155 -2.315 1.00 78.50 77 HIS A C 1
ATOM 629 O O . HIS A 1 77 ? 0.959 -4.864 -1.657 1.00 78.50 77 HIS A O 1
ATOM 635 N N . MET A 1 78 ? -0.155 -2.947 -1.871 1.00 78.19 78 MET A N 1
ATOM 636 C CA . MET A 1 78 ? 0.396 -2.308 -0.670 1.00 78.19 78 MET A CA 1
ATOM 637 C C . MET A 1 78 ? -0.656 -1.460 0.066 1.00 78.19 78 MET A C 1
ATOM 639 O O . MET A 1 78 ? -1.750 -1.236 -0.448 1.00 78.19 78 MET A O 1
ATOM 643 N N . PHE A 1 79 ? -0.349 -0.989 1.277 1.00 82.19 79 PHE A N 1
ATOM 644 C CA . PHE A 1 79 ? -1.244 -0.119 2.056 1.00 82.19 79 PHE A CA 1
ATOM 645 C C . PHE A 1 79 ? -1.135 1.356 1.618 1.00 82.19 79 PHE A C 1
ATOM 647 O O . PHE A 1 79 ? -0.102 1.807 1.109 1.00 82.19 79 PHE A O 1
ATOM 654 N N . PHE A 1 80 ? -2.212 2.122 1.815 1.00 84.50 80 PHE A N 1
ATOM 655 C CA . PHE A 1 80 ? -2.300 3.519 1.387 1.00 84.50 80 PHE A CA 1
ATOM 656 C C . PHE A 1 80 ? -1.596 4.481 2.357 1.00 84.50 80 PHE A C 1
ATOM 658 O O . PHE A 1 80 ? -2.137 4.757 3.424 1.00 84.50 80 PHE A O 1
ATOM 665 N N . SER A 1 81 ? -0.453 5.056 1.945 1.00 83.56 81 SER A N 1
ATOM 666 C CA . SER A 1 81 ? 0.332 6.083 2.675 1.00 83.56 81 SER A CA 1
ATOM 667 C C . SER A 1 81 ? -0.398 7.417 2.808 1.00 83.56 81 SER A C 1
ATOM 669 O O . SER A 1 81 ? -0.674 8.079 1.806 1.00 83.56 81 SER A O 1
ATOM 671 N N . LEU A 1 82 ? -0.614 7.887 4.039 1.00 81.00 82 LEU A N 1
ATOM 672 C CA . LEU A 1 82 ? -1.206 9.201 4.304 1.00 81.00 82 LEU A CA 1
ATOM 673 C C . LEU A 1 82 ? -0.325 10.334 3.764 1.00 81.00 82 LEU A C 1
ATOM 675 O O . LEU A 1 82 ? -0.839 11.346 3.292 1.00 81.00 82 LEU A O 1
ATOM 679 N N . GLY A 1 83 ? 0.998 10.149 3.736 1.00 72.00 83 GLY A N 1
ATOM 680 C CA . GLY A 1 83 ? 1.905 11.131 3.134 1.00 72.00 83 GLY A CA 1
ATOM 681 C C . GLY A 1 83 ? 1.794 11.250 1.611 1.00 72.00 83 GLY A C 1
ATOM 682 O O . GLY A 1 83 ? 2.303 12.218 1.061 1.00 72.00 83 GLY A O 1
ATOM 683 N N . THR A 1 84 ? 1.104 10.327 0.927 1.00 69.12 84 THR A N 1
ATOM 684 C CA . THR A 1 84 ? 0.811 10.466 -0.514 1.00 69.12 84 THR A CA 1
ATOM 685 C C . THR A 1 84 ? -0.437 11.291 -0.813 1.00 69.12 84 THR A C 1
ATOM 687 O O . THR A 1 84 ? -0.693 11.612 -1.970 1.00 69.12 84 THR A O 1
ATOM 690 N N . ILE A 1 85 ? -1.191 11.724 0.208 1.00 71.06 85 ILE A N 1
ATOM 691 C CA . ILE A 1 85 ? -2.347 12.617 0.015 1.00 71.06 85 ILE A CA 1
ATOM 692 C C . ILE A 1 85 ? -1.920 13.936 -0.648 1.00 71.06 85 ILE A C 1
ATOM 694 O O . ILE A 1 85 ? -2.654 14.466 -1.479 1.00 71.06 85 ILE A O 1
ATOM 698 N N . SER A 1 86 ? -0.721 14.447 -0.352 1.00 67.31 86 SER A N 1
ATOM 699 C CA . SER A 1 86 ? -0.174 15.642 -1.015 1.00 67.31 86 SER A CA 1
ATOM 700 C C . SER A 1 86 ? 0.038 15.448 -2.524 1.00 67.31 86 SER A C 1
ATOM 702 O O . SER A 1 86 ? -0.019 16.414 -3.281 1.00 67.31 86 SER A O 1
ATOM 704 N N . GLN A 1 87 ? 0.211 14.202 -2.972 1.00 61.97 87 GLN A N 1
ATOM 705 C CA . GLN A 1 87 ? 0.356 13.804 -4.374 1.00 61.97 87 GLN A CA 1
ATOM 706 C C . GLN A 1 87 ? -0.980 13.363 -5.009 1.00 61.97 87 GLN A C 1
ATOM 708 O O . GLN A 1 87 ? -1.024 13.044 -6.198 1.00 61.97 87 GLN A O 1
ATOM 713 N N . ALA A 1 88 ? -2.098 13.390 -4.267 1.00 60.59 88 ALA A N 1
ATOM 714 C CA . ALA A 1 88 ? -3.399 12.888 -4.726 1.00 60.59 88 ALA A CA 1
ATOM 715 C C . ALA A 1 88 ? -3.925 13.583 -5.994 1.00 60.59 88 ALA A C 1
ATOM 717 O O . ALA A 1 88 ? -4.655 12.971 -6.772 1.00 60.59 88 ALA A O 1
ATOM 718 N N . GLY A 1 89 ? -3.522 14.836 -6.242 1.00 58.78 89 GLY A N 1
ATOM 719 C CA . GLY A 1 89 ? -3.861 15.555 -7.474 1.00 58.78 89 GLY A CA 1
ATOM 720 C C . GLY A 1 89 ? -3.367 14.854 -8.746 1.00 58.78 89 GLY A C 1
ATOM 721 O O . GLY A 1 89 ? -4.055 14.912 -9.761 1.00 58.78 89 GLY A O 1
ATOM 722 N N . LYS A 1 90 ? -2.234 14.141 -8.672 1.00 56.59 90 LYS A N 1
ATOM 723 C CA . LYS A 1 90 ? -1.649 13.359 -9.779 1.00 56.59 90 LYS A CA 1
ATOM 724 C C . LYS A 1 90 ? -2.272 11.965 -9.902 1.00 56.59 90 LYS A C 1
ATOM 726 O O . LYS A 1 90 ? -2.366 11.416 -10.988 1.00 56.59 90 LYS A O 1
ATOM 731 N N . LEU A 1 91 ? -2.780 11.425 -8.793 1.00 55.12 91 LEU A N 1
ATOM 732 C CA . LEU A 1 91 ? -3.478 10.135 -8.738 1.00 55.12 91 LEU A CA 1
ATOM 733 C C . LEU A 1 91 ? -4.924 10.201 -9.253 1.00 55.12 91 LEU A C 1
ATOM 735 O O . LEU A 1 91 ? -5.583 9.168 -9.330 1.00 55.12 91 LEU A O 1
ATOM 739 N N . ARG A 1 92 ? -5.446 11.385 -9.604 1.00 55.53 92 ARG A N 1
ATOM 740 C CA . ARG A 1 92 ? -6.834 11.553 -10.066 1.00 55.53 92 ARG A CA 1
ATOM 741 C C . ARG A 1 92 ? -7.137 10.758 -11.341 1.00 55.53 92 ARG A C 1
ATOM 743 O O . ARG A 1 92 ? -8.262 10.289 -11.483 1.00 55.53 92 ARG A O 1
ATOM 750 N N . GLU A 1 93 ? -6.149 10.564 -12.212 1.00 56.72 93 GLU A N 1
ATOM 751 C CA . GLU A 1 93 ? -6.279 9.717 -13.408 1.00 56.72 93 GLU A CA 1
ATOM 752 C C . GLU A 1 93 ? -6.359 8.219 -13.057 1.00 56.72 93 GLU A C 1
ATOM 754 O O . GLU A 1 93 ? -7.087 7.474 -13.704 1.00 56.72 93 GLU A O 1
ATOM 759 N N . VAL A 1 94 ? -5.722 7.789 -11.960 1.00 54.28 94 VAL A N 1
ATOM 760 C CA . VAL A 1 94 ? -5.749 6.397 -11.460 1.00 54.28 94 VAL A CA 1
ATOM 761 C C . VAL A 1 94 ? -6.943 6.140 -10.522 1.00 54.28 94 VAL A C 1
ATOM 763 O O . VAL A 1 94 ? -7.403 5.011 -10.364 1.00 54.28 94 VAL A O 1
ATOM 766 N N . GLY A 1 95 ? -7.495 7.191 -9.908 1.00 57.31 95 GLY A N 1
ATOM 767 C CA . GLY A 1 95 ? -8.579 7.098 -8.926 1.00 57.31 95 GLY A CA 1
ATOM 768 C C . GLY A 1 95 ? -9.890 6.530 -9.478 1.00 57.31 95 GLY A C 1
ATOM 769 O O . GLY A 1 95 ? -10.630 5.897 -8.727 1.00 57.31 95 GLY A O 1
ATOM 770 N N . GLY A 1 96 ? -10.163 6.703 -10.778 1.00 62.09 96 GLY A N 1
ATOM 771 C CA . GLY A 1 96 ? -11.293 6.044 -11.446 1.00 62.09 96 GLY A CA 1
ATOM 772 C C . GLY A 1 96 ? -11.140 4.520 -11.461 1.00 62.09 96 GLY A C 1
ATOM 773 O O . GLY A 1 96 ? -12.051 3.804 -11.059 1.00 62.09 96 GLY A O 1
ATOM 774 N N . ILE A 1 97 ? -9.936 4.041 -11.783 1.00 62.19 97 ILE A N 1
ATOM 775 C CA . ILE A 1 97 ? -9.604 2.610 -11.854 1.00 62.19 97 ILE A CA 1
ATOM 776 C C . ILE A 1 97 ? -9.700 1.956 -10.467 1.00 62.19 97 ILE A C 1
ATOM 778 O O . ILE A 1 97 ? -10.170 0.828 -10.324 1.00 62.19 97 ILE A O 1
ATOM 782 N N . ALA A 1 98 ? -9.314 2.683 -9.414 1.00 67.81 98 ALA A N 1
ATOM 783 C CA . ALA A 1 98 ? -9.439 2.202 -8.040 1.00 67.81 98 ALA A CA 1
ATOM 784 C C . ALA A 1 98 ? -10.904 1.971 -7.617 1.00 67.81 98 ALA A C 1
ATOM 786 O O . ALA A 1 98 ? -11.173 1.050 -6.848 1.00 67.81 98 ALA A O 1
ATOM 787 N N . LEU A 1 99 ? -11.855 2.775 -8.112 1.00 73.50 99 LEU A N 1
ATOM 788 C CA . LEU A 1 99 ? -13.284 2.583 -7.833 1.00 73.50 99 LEU A CA 1
ATOM 789 C C . LEU A 1 99 ? -13.886 1.428 -8.640 1.00 73.50 99 LEU A C 1
ATOM 791 O O . LEU A 1 99 ? -14.750 0.728 -8.114 1.00 73.50 99 LEU A O 1
ATOM 795 N N . ASP A 1 100 ? -13.396 1.172 -9.852 1.00 81.56 100 ASP A N 1
ATOM 796 C CA . ASP A 1 100 ? -13.817 0.018 -10.662 1.00 81.56 100 ASP A CA 1
ATOM 797 C C . ASP A 1 100 ? -13.420 -1.324 -10.018 1.00 81.56 100 ASP A C 1
ATOM 799 O O . ASP A 1 100 ? -14.060 -2.354 -10.233 1.00 81.56 100 ASP A O 1
ATOM 803 N N . LEU A 1 101 ? -12.395 -1.309 -9.162 1.00 85.00 101 LEU A N 1
ATOM 804 C CA . LEU A 1 101 ? -11.962 -2.454 -8.357 1.00 85.00 101 LEU A CA 1
ATOM 805 C C . LEU A 1 101 ? -12.823 -2.686 -7.104 1.00 85.00 101 LEU A C 1
ATOM 807 O O . LEU A 1 101 ? -12.601 -3.675 -6.390 1.00 85.00 101 LEU A O 1
ATOM 811 N N . ALA A 1 102 ? -13.779 -1.802 -6.801 1.00 89.19 102 ALA A N 1
ATOM 812 C CA . ALA A 1 102 ? -14.665 -1.949 -5.653 1.00 89.19 102 ALA A CA 1
ATOM 813 C C . ALA A 1 102 ? -15.628 -3.128 -5.839 1.00 89.19 102 ALA A C 1
ATOM 815 O O . ALA A 1 102 ? -16.191 -3.361 -6.907 1.00 89.19 102 ALA A O 1
ATOM 816 N N . ARG A 1 103 ? -15.848 -3.884 -4.764 1.00 92.38 103 ARG A N 1
ATOM 817 C CA . ARG A 1 103 ? -16.722 -5.060 -4.748 1.00 92.38 103 ARG A CA 1
ATOM 818 C C . ARG A 1 103 ? -17.892 -4.813 -3.798 1.00 92.38 103 ARG A C 1
ATOM 820 O O . ARG A 1 103 ? -17.699 -4.195 -2.754 1.00 92.38 103 ARG A O 1
ATOM 827 N N . PRO A 1 104 ? -19.087 -5.376 -4.057 1.00 90.69 104 PRO A N 1
ATOM 828 C CA . PRO A 1 104 ? -20.221 -5.253 -3.135 1.00 90.69 104 PRO A CA 1
ATOM 829 C C . PRO A 1 104 ? -19.914 -5.710 -1.699 1.00 90.69 104 PRO A C 1
ATOM 831 O O . PRO A 1 104 ? -20.456 -5.161 -0.742 1.00 90.69 104 PRO A O 1
ATOM 834 N N . ALA A 1 105 ? -19.010 -6.683 -1.533 1.00 91.12 105 ALA A N 1
ATOM 835 C CA . ALA A 1 105 ? -18.554 -7.156 -0.226 1.00 91.12 105 ALA A CA 1
ATOM 836 C C . ALA A 1 105 ? -17.842 -6.070 0.609 1.00 91.12 105 ALA A C 1
ATOM 838 O O . ALA A 1 105 ? -17.865 -6.148 1.836 1.00 91.12 105 ALA A O 1
ATOM 839 N N . ASP A 1 106 ? -17.284 -5.028 -0.018 1.00 93.69 106 ASP A N 1
ATOM 840 C CA . ASP A 1 106 ? -16.593 -3.932 0.675 1.00 93.69 106 ASP A CA 1
ATOM 841 C C . ASP A 1 106 ? -17.558 -3.090 1.532 1.00 93.69 106 ASP A C 1
ATOM 843 O O . ASP A 1 106 ? -17.142 -2.414 2.473 1.00 93.69 106 ASP A O 1
ATOM 847 N N . LEU A 1 107 ? -18.873 -3.191 1.295 1.00 92.12 107 LEU A N 1
ATOM 848 C CA . LEU A 1 107 ? -19.894 -2.591 2.161 1.00 92.12 107 LEU A CA 1
ATOM 849 C C . LEU A 1 107 ? -19.864 -3.158 3.591 1.00 92.12 107 LEU A C 1
ATOM 851 O O . LEU A 1 107 ? -20.269 -2.471 4.532 1.00 92.12 107 LEU A O 1
ATOM 855 N N . LEU A 1 108 ? -19.335 -4.374 3.788 1.00 93.56 108 LEU A N 1
ATOM 856 C CA . LEU A 1 108 ? -19.143 -4.965 5.118 1.00 93.56 108 LEU A CA 1
ATOM 857 C C . LEU A 1 108 ? -18.159 -4.162 5.981 1.00 93.56 108 LEU A C 1
ATOM 859 O O . LEU A 1 108 ? -18.231 -4.232 7.209 1.00 93.56 108 LEU A O 1
ATOM 863 N N . LEU A 1 109 ? -17.297 -3.338 5.374 1.00 95.06 109 LEU A N 1
ATOM 864 C CA . LEU A 1 109 ? -16.397 -2.436 6.100 1.00 95.06 109 LEU A CA 1
ATOM 865 C C . LEU A 1 109 ? -17.150 -1.349 6.881 1.00 95.06 109 LEU A C 1
ATOM 867 O O . LEU A 1 109 ? -16.592 -0.761 7.804 1.00 95.06 109 LEU A O 1
ATOM 871 N N . PHE A 1 110 ? -18.422 -1.114 6.551 1.00 94.12 110 PHE A N 1
ATOM 872 C CA . PHE A 1 110 ? -19.306 -0.155 7.215 1.00 94.12 110 PHE A CA 1
ATOM 873 C C . PHE A 1 110 ? -20.320 -0.835 8.155 1.00 94.12 110 PHE A C 1
ATOM 875 O O . PHE A 1 110 ? -21.258 -0.190 8.633 1.00 94.12 110 PHE A O 1
ATOM 882 N N . ALA A 1 111 ? -20.147 -2.128 8.457 1.00 89.31 111 ALA A N 1
ATOM 883 C CA . ALA A 1 111 ? -21.087 -2.892 9.277 1.00 89.31 111 ALA A CA 1
ATOM 884 C C . ALA A 1 111 ? -21.277 -2.308 10.692 1.00 89.31 111 ALA A C 1
ATOM 886 O O . ALA A 1 111 ? -22.406 -2.246 11.179 1.00 89.31 111 ALA A O 1
ATOM 887 N N . ASP A 1 112 ? -20.210 -1.848 11.350 1.00 87.31 112 ASP A N 1
ATOM 888 C CA . ASP A 1 112 ? -20.236 -1.347 12.730 1.00 87.31 112 ASP A CA 1
ATOM 889 C C . ASP A 1 112 ? -20.773 0.092 12.918 1.00 87.31 112 ASP A C 1
ATOM 891 O O . ASP A 1 112 ? -21.439 0.316 13.936 1.00 87.31 112 ASP A O 1
ATOM 895 N N . PRO A 1 113 ? -20.592 1.074 12.004 1.00 83.62 113 PRO A N 1
ATOM 896 C CA . PRO A 1 113 ? -21.311 2.342 12.096 1.00 83.62 113 PRO A CA 1
ATOM 897 C C . PRO A 1 113 ? -22.792 2.192 11.741 1.00 83.62 113 PRO A C 1
ATOM 899 O O . PRO A 1 113 ? -23.634 2.824 12.382 1.00 83.62 113 PRO A O 1
ATOM 902 N N . VAL A 1 114 ? -23.137 1.376 10.737 1.00 78.62 114 VAL A N 1
ATOM 903 C CA . VAL A 1 114 ? -24.480 1.376 10.130 1.00 78.62 114 VAL A CA 1
ATOM 904 C C . VAL A 1 114 ? -25.458 0.472 10.884 1.00 78.62 114 VAL A C 1
ATOM 906 O O . VAL A 1 114 ? -26.483 0.951 11.379 1.00 78.62 114 VAL A O 1
ATOM 909 N N . LEU A 1 115 ? -25.153 -0.823 11.035 1.00 76.06 115 LEU A N 1
ATOM 910 C CA . LEU A 1 115 ? -26.113 -1.807 11.563 1.00 76.06 115 LEU A CA 1
ATOM 911 C C . LEU A 1 115 ? -26.549 -1.510 13.010 1.00 76.06 115 LEU A C 1
ATOM 913 O O . LEU A 1 115 ? -27.751 -1.524 13.298 1.00 76.06 115 LEU A O 1
ATOM 917 N N . PRO A 1 116 ? -25.635 -1.188 13.944 1.00 70.12 116 PRO A N 1
ATOM 918 C CA . PRO A 1 116 ? -26.014 -0.943 15.328 1.00 70.12 116 PRO A CA 1
ATOM 919 C C . PRO A 1 116 ? -26.734 0.397 15.527 1.00 70.12 116 PRO A C 1
ATOM 921 O O . PRO A 1 116 ? -27.523 0.531 16.464 1.00 70.12 116 PRO A O 1
ATOM 924 N N . SER A 1 117 ? -26.481 1.385 14.660 1.00 69.44 117 SER A N 1
ATOM 925 C CA . S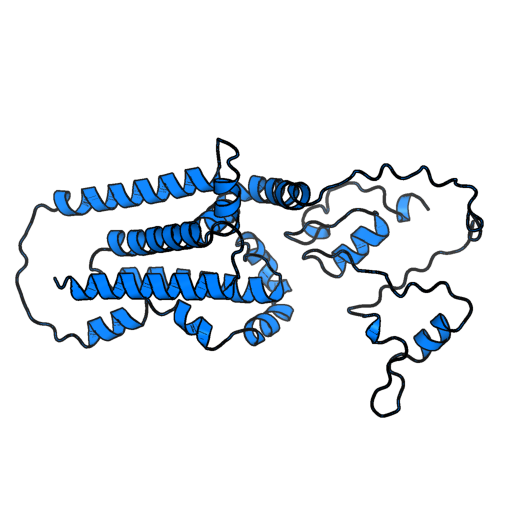ER A 1 117 ? -27.157 2.691 14.675 1.00 69.44 117 SER A CA 1
ATOM 926 C C . SER A 1 117 ? -28.603 2.573 14.195 1.00 69.44 117 SER A C 1
ATOM 928 O O . SER A 1 117 ? -29.502 3.136 14.821 1.00 69.44 117 SER A O 1
ATOM 930 N N . ILE A 1 118 ? -28.844 1.753 13.168 1.00 72.06 118 ILE A N 1
ATOM 931 C CA . ILE A 1 118 ? -30.188 1.365 12.725 1.00 72.06 118 ILE A CA 1
ATOM 932 C C . ILE A 1 118 ? -30.907 0.617 13.855 1.00 72.06 118 ILE A C 1
ATOM 934 O O . ILE A 1 118 ? -31.965 1.049 14.312 1.00 72.06 118 ILE A O 1
ATOM 938 N N . PHE A 1 119 ? -30.300 -0.440 14.406 1.00 70.88 119 PHE A N 1
ATOM 939 C CA . PHE A 1 119 ? -30.889 -1.197 15.518 1.00 70.88 119 PHE A CA 1
ATOM 940 C C . PHE A 1 119 ? -31.188 -0.312 16.741 1.00 70.88 119 PHE A C 1
ATOM 942 O O . PHE A 1 119 ? -32.219 -0.453 17.399 1.00 70.88 119 PHE A O 1
ATOM 949 N N . ALA A 1 120 ? -30.313 0.653 17.036 1.00 66.06 120 ALA A N 1
ATOM 950 C CA . ALA A 1 120 ? -30.503 1.633 18.097 1.00 66.06 120 ALA A CA 1
ATOM 951 C C . ALA A 1 120 ? -31.687 2.582 17.874 1.00 66.06 120 ALA A C 1
ATOM 953 O O . ALA A 1 120 ? -32.286 2.999 18.866 1.00 66.06 120 ALA A O 1
ATOM 954 N N . ALA A 1 121 ? -31.979 2.943 16.624 1.00 67.75 121 ALA A N 1
ATOM 955 C CA . ALA A 1 121 ? -33.112 3.786 16.259 1.00 67.75 121 ALA A CA 1
ATOM 956 C C . ALA A 1 121 ? -34.444 3.018 16.349 1.00 67.75 121 ALA A C 1
ATOM 958 O O . ALA A 1 121 ? -35.439 3.577 16.809 1.00 67.75 121 ALA A O 1
ATOM 959 N N . PHE A 1 122 ? -34.447 1.727 15.990 1.00 68.06 122 PHE A N 1
ATOM 960 C CA . PHE A 1 122 ? -35.635 0.862 16.032 1.00 68.06 122 PHE A CA 1
ATOM 961 C C . PHE A 1 122 ? -35.925 0.248 17.410 1.00 68.06 122 PHE A C 1
ATOM 963 O O . PHE A 1 122 ? -37.076 -0.067 17.724 1.00 68.06 122 PHE A O 1
ATOM 970 N N . ALA A 1 123 ? -34.919 0.105 18.275 1.00 67.00 123 ALA A N 1
ATOM 971 C CA . ALA A 1 123 ? -35.124 -0.309 19.657 1.00 67.00 123 ALA A CA 1
ATOM 972 C C . ALA A 1 123 ? -35.901 0.785 20.419 1.00 67.00 123 ALA A C 1
ATOM 974 O O . ALA A 1 123 ? -35.314 1.762 20.888 1.00 67.00 123 ALA A O 1
ATOM 975 N N . LYS A 1 124 ? -37.232 0.619 20.538 1.00 52.28 124 LYS A N 1
ATOM 976 C CA . LYS A 1 124 ? -38.146 1.503 21.291 1.00 52.28 124 LYS A CA 1
ATOM 977 C C . LYS A 1 124 ? -37.478 2.030 22.568 1.00 52.28 124 LYS A C 1
ATOM 979 O O . LYS A 1 124 ? -37.012 1.245 23.398 1.00 52.28 124 LYS A O 1
ATOM 984 N N . LYS A 1 125 ? -37.488 3.358 22.760 1.00 57.78 125 LYS A N 1
ATOM 985 C CA . LYS A 1 125 ? -37.071 4.026 24.007 1.00 57.78 125 LYS A CA 1
ATOM 986 C C . LYS A 1 125 ? -37.926 3.520 25.176 1.00 57.78 125 LYS A C 1
ATOM 988 O O . LYS A 1 125 ? -38.957 4.100 25.504 1.00 57.78 125 LYS A O 1
ATOM 993 N N . ARG A 1 126 ? -37.490 2.449 25.841 1.00 44.03 126 ARG A N 1
ATOM 994 C CA . ARG A 1 126 ? -38.003 2.070 27.159 1.00 44.03 126 ARG A CA 1
ATOM 995 C C . ARG A 1 126 ? -37.252 2.899 28.198 1.00 44.03 126 ARG A C 1
ATOM 997 O O . ARG A 1 126 ? -36.027 2.850 28.295 1.00 44.03 126 ARG A O 1
ATOM 1004 N N . ILE A 1 127 ? -38.014 3.725 28.902 1.00 50.41 127 ILE A N 1
ATOM 1005 C CA . ILE A 1 127 ? -37.576 4.630 29.967 1.00 50.41 127 ILE A CA 1
ATOM 1006 C C . ILE A 1 127 ? -36.775 3.827 31.016 1.00 50.41 127 ILE A C 1
ATOM 1008 O O . ILE A 1 127 ? -37.156 2.703 31.338 1.00 50.41 127 ILE A O 1
ATOM 1012 N N . ARG A 1 128 ? -35.724 4.409 31.617 1.00 48.88 128 ARG A N 1
ATOM 1013 C CA . ARG A 1 128 ? -35.793 4.945 32.999 1.00 48.88 128 ARG A CA 1
ATOM 1014 C C . ARG A 1 128 ? -34.455 4.988 33.760 1.00 48.88 128 ARG A C 1
ATOM 1016 O O . ARG A 1 128 ? -33.603 4.116 33.639 1.00 48.88 128 ARG A O 1
ATOM 1023 N N . ASN A 1 129 ? -34.404 5.999 34.631 1.00 40.38 129 ASN A N 1
ATOM 1024 C CA . ASN A 1 129 ? -33.582 6.214 35.825 1.00 40.38 129 ASN A CA 1
ATOM 1025 C C . ASN A 1 129 ? -32.073 6.408 35.647 1.00 40.38 129 ASN A C 1
ATOM 1027 O O . ASN A 1 129 ? -31.276 5.473 35.590 1.00 40.38 129 ASN A O 1
ATOM 1031 N N . LYS A 1 130 ? -31.682 7.687 35.729 1.00 46.00 130 LYS A N 1
ATOM 1032 C CA . LYS A 1 130 ? -30.348 8.104 36.158 1.00 46.00 130 LYS A CA 1
ATOM 1033 C C . LYS A 1 130 ? -30.105 7.577 37.578 1.00 46.00 130 LYS A C 1
ATOM 1035 O O . LYS A 1 130 ? -30.562 8.179 38.540 1.00 46.00 130 LYS A O 1
ATOM 1040 N N . LYS A 1 131 ? -29.336 6.495 37.722 1.00 44.41 131 LYS A N 1
ATOM 1041 C CA . LYS A 1 131 ? -28.515 6.325 38.927 1.00 44.41 131 LYS A CA 1
ATOM 1042 C C . LYS A 1 131 ? -27.259 7.185 38.756 1.00 44.41 131 LYS A C 1
ATOM 1044 O O . LYS A 1 131 ? -26.426 6.920 37.877 1.00 44.41 131 LYS A O 1
ATOM 1049 N N . GLN A 1 132 ? -27.174 8.248 39.557 1.00 43.75 132 GLN A N 1
ATOM 1050 C CA . GLN A 1 132 ? -25.950 9.010 39.791 1.00 43.75 132 GLN A CA 1
ATOM 1051 C C . GLN A 1 132 ? -24.979 8.096 40.545 1.00 43.75 132 GLN A C 1
ATOM 1053 O O . GLN A 1 132 ? -25.089 7.906 41.747 1.00 43.75 132 GLN A O 1
ATOM 1058 N N . GLY A 1 133 ? -24.082 7.456 39.799 1.00 47.91 133 GLY A N 1
ATOM 1059 C CA . GLY A 1 133 ? -22.856 6.893 40.349 1.00 47.91 133 GLY A CA 1
ATOM 1060 C C . GLY A 1 133 ? -21.728 7.892 40.124 1.00 47.91 133 GLY A C 1
ATOM 1061 O O . GLY A 1 133 ? -21.728 8.588 39.104 1.00 47.91 133 GLY A O 1
ATOM 1062 N N . THR A 1 134 ? -20.804 7.949 41.078 1.00 43.78 134 THR A N 1
ATOM 1063 C CA . THR A 1 134 ? -19.641 8.839 41.147 1.00 43.78 134 THR A CA 1
ATOM 1064 C C . THR A 1 134 ? -18.942 8.953 39.793 1.00 43.78 134 THR A C 1
ATOM 1066 O O . THR A 1 134 ? -18.532 7.953 39.202 1.00 43.78 134 THR A O 1
ATOM 1069 N N . VAL A 1 135 ? -18.832 10.182 39.283 1.00 54.22 135 VAL A N 1
ATOM 1070 C CA . VAL A 1 135 ? -18.343 10.495 37.928 1.00 54.22 135 VAL A CA 1
ATOM 1071 C C . VAL A 1 135 ? -16.958 9.876 37.685 1.00 54.22 135 VAL A C 1
ATOM 1073 O O . VAL A 1 135 ? -16.738 9.257 36.648 1.00 54.22 135 VAL A O 1
ATOM 1076 N N . TRP A 1 136 ? -16.077 9.916 38.687 1.00 36.31 136 TRP A N 1
ATOM 1077 C CA . TRP A 1 136 ? -14.698 9.420 38.625 1.00 36.31 136 TRP A CA 1
ATOM 1078 C C . TRP A 1 136 ? -14.574 7.903 38.385 1.00 36.31 136 TRP A C 1
ATOM 1080 O O . TRP A 1 136 ? -13.713 7.475 37.617 1.00 36.31 136 TRP A O 1
ATOM 1090 N N . ALA A 1 137 ? -15.493 7.087 38.915 1.00 49.66 137 ALA A N 1
ATOM 1091 C CA . ALA A 1 137 ? -15.478 5.629 38.736 1.00 49.66 137 ALA A CA 1
ATOM 1092 C C . ALA A 1 137 ? -15.818 5.177 37.297 1.00 49.66 137 ALA A C 1
ATOM 1094 O O . ALA A 1 137 ? -15.576 4.030 36.931 1.00 49.66 137 ALA A O 1
ATOM 1095 N N . ARG A 1 138 ? -16.372 6.067 36.455 1.00 57.75 138 ARG A N 1
ATOM 1096 C CA . ARG A 1 138 ? -16.697 5.780 35.042 1.00 57.75 138 ARG A CA 1
ATOM 1097 C C . ARG A 1 138 ? -15.601 6.201 34.058 1.00 57.75 138 ARG A C 1
ATOM 1099 O O . ARG A 1 138 ? -15.605 5.715 32.928 1.00 57.75 138 ARG A O 1
ATOM 1106 N N . PHE A 1 139 ? -14.705 7.107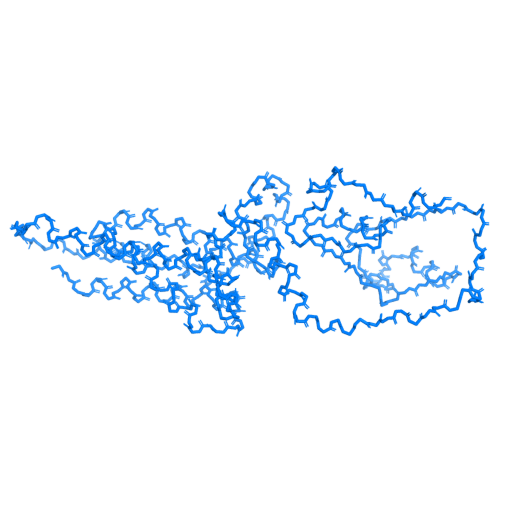 34.454 1.00 59.47 139 PHE A N 1
ATOM 1107 C CA . PHE A 1 139 ? -13.655 7.647 33.580 1.00 59.47 139 PHE A CA 1
ATOM 1108 C C . PHE A 1 139 ? -12.310 6.934 33.750 1.00 59.47 139 PHE A C 1
ATOM 1110 O O . PHE A 1 139 ? -11.645 6.691 32.745 1.00 59.47 139 PHE A O 1
ATOM 1117 N N . ALA A 1 140 ? -11.962 6.512 34.970 1.00 61.94 140 ALA A N 1
ATOM 1118 C CA . ALA A 1 140 ? -10.729 5.773 35.255 1.00 61.94 140 ALA A CA 1
ATOM 1119 C C . ALA A 1 140 ? -10.484 4.545 34.340 1.00 61.94 140 ALA A C 1
ATOM 1121 O O . ALA A 1 140 ? -9.400 4.459 33.762 1.00 61.94 140 ALA A O 1
ATOM 1122 N N . PRO A 1 141 ? -11.460 3.641 34.091 1.00 81.38 141 PRO A N 1
ATOM 1123 C CA . PRO A 1 141 ? -11.219 2.489 33.217 1.00 81.38 141 PRO A CA 1
ATOM 1124 C C . PRO A 1 141 ? -11.055 2.873 31.739 1.00 81.38 141 PRO A C 1
ATOM 1126 O O . PRO A 1 141 ? -10.340 2.199 31.007 1.00 81.38 141 PRO A O 1
ATOM 1129 N N . ARG A 1 142 ? -11.683 3.965 31.278 1.00 86.69 142 ARG A N 1
ATOM 1130 C CA . ARG A 1 142 ? -11.554 4.423 29.883 1.00 86.69 142 ARG A CA 1
ATOM 1131 C C . ARG A 1 142 ? -10.197 5.051 29.614 1.00 86.69 142 ARG A C 1
ATOM 1133 O O . ARG A 1 142 ? -9.615 4.784 28.572 1.00 86.69 142 ARG A O 1
ATOM 1140 N N . ALA A 1 143 ? -9.704 5.858 30.553 1.00 86.75 143 ALA A N 1
ATOM 1141 C CA . ALA A 1 143 ? -8.369 6.435 30.469 1.00 86.75 143 ALA A CA 1
ATOM 1142 C C . ALA A 1 143 ? -7.295 5.336 30.471 1.00 86.75 143 ALA A C 1
ATOM 1144 O O . ALA A 1 143 ? -6.382 5.384 29.655 1.00 86.75 143 ALA A O 1
ATOM 1145 N N . ALA A 1 144 ? -7.454 4.303 31.309 1.00 90.38 144 ALA A N 1
ATOM 1146 C CA . ALA A 1 144 ? -6.561 3.146 31.312 1.00 90.38 144 ALA A CA 1
ATOM 1147 C C . ALA A 1 144 ? -6.568 2.400 29.966 1.00 90.38 144 ALA A C 1
ATOM 1149 O O . ALA A 1 144 ? -5.504 2.151 29.409 1.00 90.38 144 ALA A O 1
ATOM 1150 N N . VAL A 1 145 ? -7.745 2.103 29.398 1.00 91.38 145 VAL A N 1
ATOM 1151 C CA . VAL A 1 145 ? -7.845 1.465 28.069 1.00 91.38 145 VAL A CA 1
ATOM 1152 C C . VAL A 1 145 ? -7.211 2.335 26.979 1.00 91.38 145 VAL A C 1
ATOM 1154 O O . VAL A 1 145 ? -6.486 1.813 26.139 1.00 91.38 145 VAL A O 1
ATOM 1157 N N . ALA A 1 146 ? -7.432 3.652 27.008 1.00 92.06 146 ALA A N 1
ATOM 1158 C CA . ALA A 1 146 ? -6.822 4.577 26.056 1.00 92.06 146 ALA A CA 1
ATOM 1159 C C . ALA A 1 146 ? -5.288 4.606 26.174 1.00 92.06 146 ALA A C 1
ATOM 1161 O O . ALA A 1 146 ? -4.604 4.592 25.155 1.00 92.06 146 ALA A O 1
ATOM 1162 N N . LEU A 1 147 ? -4.747 4.589 27.398 1.00 94.12 147 LEU A N 1
ATOM 1163 C CA . LEU A 1 147 ? -3.304 4.519 27.647 1.00 94.12 147 LEU A CA 1
ATOM 1164 C C . LEU A 1 147 ? -2.700 3.196 27.171 1.00 94.12 147 LEU A C 1
ATOM 1166 O O . LEU A 1 147 ? -1.653 3.210 26.534 1.00 94.12 147 LEU A O 1
ATOM 1170 N N . VAL A 1 148 ? -3.363 2.065 27.431 1.00 95.31 148 VAL A N 1
ATOM 1171 C CA . VAL A 1 148 ? -2.919 0.748 26.940 1.00 95.31 148 VAL A CA 1
ATOM 1172 C C . VAL A 1 148 ? -2.931 0.713 25.414 1.00 95.31 148 VAL A C 1
ATOM 1174 O O . VAL A 1 148 ? -1.956 0.282 24.804 1.00 95.31 148 VAL A O 1
ATOM 1177 N N . MET A 1 149 ? -4.001 1.212 24.790 1.00 94.88 149 MET A N 1
ATOM 1178 C CA . MET A 1 149 ? -4.094 1.319 23.336 1.00 94.88 149 MET A CA 1
ATOM 1179 C C . MET A 1 149 ? -2.950 2.172 22.776 1.00 94.88 149 MET A C 1
ATOM 1181 O O . MET A 1 149 ? -2.196 1.683 21.938 1.00 94.88 149 MET A O 1
ATOM 1185 N N . ALA A 1 150 ? -2.768 3.395 23.280 1.00 94.44 150 ALA A N 1
ATOM 1186 C CA . ALA A 1 150 ? -1.712 4.297 22.827 1.00 94.44 150 ALA A CA 1
ATOM 1187 C C . ALA A 1 150 ? -0.310 3.700 23.034 1.00 94.44 150 ALA A C 1
ATOM 1189 O O . ALA A 1 150 ? 0.494 3.689 22.106 1.00 94.44 150 ALA A O 1
ATOM 1190 N N . GLY A 1 151 ? -0.033 3.141 24.216 1.00 94.62 151 GLY A N 1
ATOM 1191 C CA . GLY A 1 151 ? 1.247 2.503 24.524 1.00 94.62 151 GLY A CA 1
ATOM 1192 C C . GLY A 1 151 ? 1.540 1.301 23.626 1.00 94.62 151 GLY A C 1
ATOM 1193 O O . GLY A 1 151 ? 2.659 1.166 23.141 1.00 94.62 151 GLY A O 1
ATOM 1194 N N . SER A 1 152 ? 0.534 0.465 23.345 1.00 95.06 152 SER A N 1
ATOM 1195 C CA . SER A 1 152 ? 0.694 -0.672 22.429 1.00 95.06 152 SER A CA 1
ATOM 1196 C C . SER A 1 152 ? 0.954 -0.232 20.985 1.00 95.06 152 SER A C 1
ATOM 1198 O O . SER A 1 152 ? 1.825 -0.806 20.343 1.00 95.06 152 SER A O 1
ATOM 1200 N N . LEU A 1 153 ? 0.275 0.816 20.496 1.00 94.75 153 LEU A N 1
ATOM 1201 C CA . LEU A 1 153 ? 0.500 1.351 19.150 1.00 94.75 153 LEU A CA 1
ATOM 1202 C C . LEU A 1 153 ? 1.916 1.905 19.003 1.00 94.75 153 LEU A C 1
ATOM 1204 O O . LEU A 1 153 ? 2.584 1.604 18.019 1.00 94.75 153 LEU A O 1
ATOM 1208 N N . VAL A 1 154 ? 2.400 2.664 19.992 1.00 92.44 154 VAL A N 1
ATOM 1209 C CA . VAL A 1 154 ? 3.777 3.183 19.989 1.00 92.44 154 VAL A CA 1
ATOM 1210 C C . VAL A 1 154 ? 4.785 2.037 20.051 1.00 92.44 154 VAL A C 1
ATOM 1212 O O . VAL A 1 154 ? 5.699 1.994 19.235 1.00 92.44 154 VAL A O 1
ATOM 1215 N N . PHE A 1 155 ? 4.601 1.076 20.961 1.00 93.00 155 PHE A N 1
ATOM 1216 C CA . PHE A 1 155 ? 5.498 -0.075 21.091 1.00 93.00 155 PHE A CA 1
ATOM 1217 C C . PHE A 1 155 ? 5.595 -0.888 19.794 1.00 93.00 155 PHE A C 1
ATOM 1219 O O . PHE A 1 155 ? 6.696 -1.244 19.376 1.00 93.00 155 PHE A O 1
ATOM 1226 N N . LEU A 1 156 ? 4.455 -1.165 19.153 1.00 91.69 156 LEU A N 1
ATOM 1227 C CA . LEU A 1 156 ? 4.413 -1.932 17.910 1.00 91.69 156 LEU A CA 1
ATOM 1228 C C . LEU A 1 156 ? 4.938 -1.140 16.706 1.00 91.69 156 LEU A C 1
ATOM 1230 O O . LEU A 1 156 ? 5.510 -1.737 15.801 1.00 91.69 156 LEU A O 1
ATOM 1234 N N . SER A 1 157 ? 4.768 0.186 16.695 1.00 88.19 157 SER A N 1
ATOM 1235 C CA . SER A 1 157 ? 5.268 1.035 15.606 1.00 88.19 157 SER A CA 1
ATOM 1236 C C . SER A 1 157 ? 6.788 1.197 15.654 1.00 88.19 157 SER A C 1
ATOM 1238 O O . SER A 1 157 ? 7.419 1.108 14.606 1.00 88.19 157 SER A O 1
ATOM 1240 N N . VAL A 1 158 ? 7.354 1.390 16.854 1.00 88.00 158 VAL A N 1
ATOM 1241 C CA . VAL A 1 158 ? 8.801 1.583 17.082 1.00 88.00 158 VAL A CA 1
ATOM 1242 C C . VAL A 1 158 ? 9.575 0.264 17.040 1.00 88.00 158 VAL A C 1
ATOM 1244 O O . VAL A 1 158 ? 10.728 0.243 16.641 1.00 88.00 158 VAL A O 1
ATOM 1247 N N . ASN A 1 159 ? 8.969 -0.847 17.474 1.00 86.31 159 ASN A N 1
ATOM 1248 C CA . ASN A 1 159 ? 9.624 -2.158 17.548 1.00 86.31 159 ASN A CA 1
ATOM 1249 C C . ASN A 1 159 ? 11.022 -2.134 18.216 1.00 86.31 159 ASN A C 1
ATOM 1251 O O . ASN A 1 159 ? 12.007 -2.553 17.616 1.00 86.31 159 ASN A O 1
ATOM 1255 N N . PRO A 1 160 ? 11.145 -1.726 19.492 1.00 86.00 160 PRO A N 1
ATOM 1256 C CA . PRO A 1 160 ? 12.442 -1.466 20.137 1.00 86.00 160 PRO A CA 1
ATOM 1257 C C . PRO A 1 160 ? 13.348 -2.698 20.327 1.00 86.00 160 PRO A C 1
ATOM 1259 O O . PRO A 1 160 ? 14.431 -2.582 20.892 1.00 86.00 160 PRO A O 1
ATOM 1262 N N . LYS A 1 161 ? 12.877 -3.895 19.963 1.00 85.25 161 LYS A N 1
ATOM 1263 C CA . LYS A 1 161 ? 13.614 -5.161 20.076 1.00 85.25 161 LYS A CA 1
ATOM 1264 C C . LYS A 1 161 ? 13.817 -5.846 18.723 1.00 85.25 161 LYS A C 1
ATOM 1266 O O . LYS A 1 161 ? 14.149 -7.029 18.722 1.00 85.25 161 LYS A O 1
ATOM 1271 N N . ASP A 1 162 ? 13.515 -5.166 17.616 1.00 79.25 162 ASP A N 1
ATOM 1272 C CA . ASP A 1 162 ? 13.617 -5.701 16.252 1.00 79.25 162 ASP A CA 1
ATOM 1273 C C . ASP A 1 162 ? 12.959 -7.083 16.096 1.00 79.25 162 ASP A C 1
ATOM 1275 O O . ASP A 1 162 ? 13.456 -8.005 15.450 1.00 79.25 162 ASP A O 1
ATOM 1279 N N . SER A 1 163 ? 11.804 -7.266 16.742 1.00 84.31 163 SER A N 1
ATOM 1280 C CA . SER A 1 163 ? 11.099 -8.543 16.722 1.00 84.31 163 SER A CA 1
ATOM 1281 C C . SER A 1 163 ? 10.421 -8.750 15.374 1.00 84.31 163 SER A C 1
ATOM 1283 O O . SER A 1 163 ? 9.587 -7.938 14.976 1.00 84.31 163 SER A O 1
ATOM 1285 N N . ARG A 1 164 ? 10.673 -9.895 14.729 1.00 77.94 164 ARG A N 1
ATOM 1286 C CA . ARG A 1 164 ? 10.028 -10.291 13.461 1.00 77.94 164 ARG A CA 1
ATOM 1287 C C . ARG A 1 164 ? 8.500 -10.237 13.500 1.00 77.94 164 ARG A C 1
ATOM 1289 O O . ARG A 1 164 ? 7.869 -9.838 12.525 1.00 77.94 164 ARG A O 1
ATOM 1296 N N . LEU A 1 165 ? 7.897 -10.630 14.624 1.00 82.19 165 LEU A N 1
ATOM 1297 C CA . LEU A 1 165 ? 6.445 -10.559 14.803 1.00 82.19 165 LEU A CA 1
ATOM 1298 C C . LEU A 1 165 ? 5.967 -9.105 14.781 1.00 82.19 165 LEU A C 1
ATOM 1300 O O . LEU A 1 165 ? 4.998 -8.786 14.101 1.00 82.19 165 LEU A O 1
ATOM 1304 N N . VAL A 1 166 ? 6.646 -8.230 15.523 1.00 86.06 166 VAL A N 1
ATOM 1305 C CA . VAL A 1 166 ? 6.285 -6.813 15.605 1.00 86.06 166 VAL A CA 1
ATOM 1306 C C . VAL A 1 166 ? 6.512 -6.127 14.260 1.00 86.06 166 VAL A C 1
ATOM 1308 O O . VAL A 1 166 ? 5.644 -5.372 13.839 1.00 86.06 166 VAL A O 1
ATOM 1311 N N . THR A 1 167 ? 7.593 -6.455 13.544 1.00 83.38 167 THR A N 1
ATOM 1312 C CA . THR A 1 167 ? 7.825 -5.989 12.169 1.00 83.38 167 THR A CA 1
ATOM 1313 C C . THR A 1 167 ? 6.632 -6.328 11.280 1.00 83.38 167 THR A C 1
ATOM 1315 O O . THR A 1 167 ? 6.015 -5.415 10.731 1.00 83.38 167 THR A O 1
ATOM 1318 N N . ALA A 1 168 ? 6.233 -7.606 11.233 1.00 83.25 168 ALA A N 1
ATOM 1319 C CA . ALA A 1 168 ? 5.093 -8.053 10.435 1.00 83.25 168 ALA A CA 1
ATOM 1320 C C . ALA A 1 168 ? 3.794 -7.328 10.826 1.00 83.25 168 ALA A C 1
ATOM 1322 O O . ALA A 1 168 ? 3.108 -6.784 9.965 1.00 83.25 168 ALA A O 1
ATOM 1323 N N . LEU A 1 169 ? 3.480 -7.246 12.126 1.00 86.88 169 LEU A N 1
ATOM 1324 C CA . LEU A 1 169 ? 2.292 -6.534 12.611 1.00 86.88 169 LEU A CA 1
ATOM 1325 C C . LEU A 1 169 ? 2.318 -5.046 12.240 1.00 86.88 169 LEU A C 1
ATOM 1327 O O . LEU A 1 169 ? 1.294 -4.511 11.823 1.00 86.88 169 LEU A O 1
ATOM 1331 N N . SER A 1 170 ? 3.475 -4.392 12.337 1.00 86.94 170 SER A N 1
ATOM 1332 C CA . SER A 1 170 ? 3.634 -2.969 12.025 1.00 86.94 170 SER A CA 1
ATOM 1333 C C . SER A 1 170 ? 3.426 -2.634 10.549 1.00 86.94 170 SER A C 1
ATOM 1335 O O . SER A 1 170 ? 3.144 -1.486 10.218 1.00 86.94 170 SER A O 1
ATOM 1337 N N . HIS A 1 171 ? 3.558 -3.626 9.666 1.00 83.50 171 HIS A N 1
ATOM 1338 C CA . HIS A 1 171 ? 3.432 -3.454 8.221 1.00 83.50 171 HIS A CA 1
ATOM 1339 C C . HIS A 1 171 ? 2.056 -3.835 7.667 1.00 83.50 171 HIS A C 1
ATOM 1341 O O . HIS A 1 171 ? 1.723 -3.412 6.565 1.00 83.50 171 HIS A O 1
ATOM 1347 N N . GLN A 1 172 ? 1.243 -4.583 8.417 1.00 87.56 172 GLN A N 1
ATOM 1348 C CA . GLN A 1 172 ? -0.037 -5.109 7.920 1.00 87.56 172 GLN A CA 1
ATOM 1349 C C . GLN A 1 172 ? -1.243 -4.810 8.823 1.00 87.56 172 GLN A C 1
ATOM 1351 O O . GLN A 1 172 ? -2.386 -4.921 8.380 1.00 87.56 172 GLN A O 1
ATOM 1356 N N . GLU A 1 173 ? -1.035 -4.459 10.097 1.00 93.75 173 GLU A N 1
ATOM 1357 C CA . GLU A 1 173 ? -2.138 -4.110 10.992 1.00 93.75 173 GLU A CA 1
ATOM 1358 C C . GLU A 1 173 ? -2.585 -2.668 10.751 1.00 93.75 173 GLU A C 1
ATOM 1360 O O . GLU A 1 173 ? -1.769 -1.749 10.778 1.00 93.75 173 GLU A O 1
ATOM 1365 N N . LEU A 1 174 ? -3.892 -2.473 10.547 1.00 94.50 174 LEU A N 1
ATOM 1366 C CA . LEU A 1 174 ? -4.507 -1.193 10.188 1.00 94.50 174 LEU A CA 1
ATOM 1367 C C . LEU A 1 174 ? -3.969 -0.005 10.998 1.00 94.50 174 LEU A C 1
ATOM 1369 O O . LEU A 1 174 ? -3.479 0.959 10.417 1.00 94.50 174 LEU A O 1
ATOM 1373 N N . PHE A 1 175 ? -4.094 -0.027 12.323 1.00 95.50 175 PHE A N 1
ATOM 1374 C CA . PHE A 1 175 ? -3.762 1.147 13.130 1.00 95.50 175 PHE A CA 1
ATOM 1375 C C . PHE A 1 175 ? -2.256 1.334 13.272 1.00 95.50 175 PHE A C 1
ATOM 1377 O O . PHE A 1 175 ? -1.765 2.454 13.165 1.00 95.50 175 PHE A O 1
ATOM 1384 N N . THR A 1 176 ? -1.530 0.244 13.486 1.00 93.31 176 THR A N 1
ATOM 1385 C CA . THR A 1 176 ? -0.081 0.253 13.681 1.00 93.31 176 THR A CA 1
ATOM 1386 C C . THR A 1 176 ? 0.624 0.761 12.428 1.00 93.31 176 THR A C 1
ATOM 1388 O O . THR A 1 176 ? 1.471 1.645 12.523 1.00 93.31 176 THR A O 1
ATOM 1391 N N . TRP A 1 177 ? 0.210 0.289 11.250 1.00 90.50 177 TRP A N 1
ATOM 1392 C CA . TRP A 1 177 ? 0.748 0.742 9.972 1.00 90.50 177 TRP A CA 1
ATOM 1393 C C . TRP A 1 177 ? 0.514 2.249 9.760 1.00 90.50 177 TRP A C 1
ATOM 1395 O O . TRP A 1 177 ? 1.455 2.973 9.444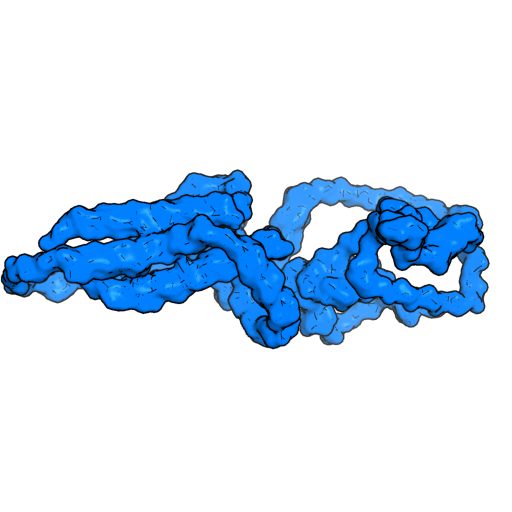 1.00 90.50 177 TRP A O 1
ATOM 1405 N N . HIS A 1 178 ? -0.700 2.758 10.026 1.00 92.00 178 HIS A N 1
ATOM 1406 C CA . HIS A 1 178 ? -1.022 4.189 9.851 1.00 92.00 178 HIS A CA 1
ATOM 1407 C C . HIS A 1 178 ? -0.284 5.076 10.869 1.00 92.00 178 HIS A C 1
ATOM 1409 O O . HIS A 1 178 ? 0.141 6.182 10.530 1.00 92.00 178 HIS A O 1
ATOM 1415 N N . VAL A 1 179 ? -0.088 4.602 12.107 1.00 92.12 179 VAL A N 1
ATOM 1416 C CA . VAL A 1 179 ? 0.737 5.296 13.114 1.00 92.12 179 VAL A CA 1
ATOM 1417 C C . VAL A 1 179 ? 2.198 5.338 12.667 1.00 92.12 179 VAL A C 1
ATOM 1419 O O . VAL A 1 179 ? 2.815 6.403 12.726 1.00 92.12 179 VAL A O 1
ATOM 1422 N N . LYS A 1 180 ? 2.738 4.222 12.167 1.00 88.50 180 LYS A N 1
ATOM 1423 C CA . LYS A 1 180 ? 4.112 4.142 11.664 1.00 88.50 180 LYS A CA 1
ATOM 1424 C C . LYS A 1 180 ? 4.335 5.043 10.445 1.00 88.50 180 LYS A C 1
ATOM 1426 O O . LYS A 1 180 ? 5.267 5.840 10.456 1.00 88.50 180 LYS A O 1
ATOM 1431 N N . ASP A 1 181 ? 3.445 5.006 9.453 1.00 86.25 181 ASP A N 1
ATOM 1432 C CA . ASP A 1 181 ? 3.499 5.861 8.252 1.00 86.25 181 ASP A CA 1
ATOM 1433 C C . ASP A 1 181 ? 3.411 7.361 8.578 1.00 86.25 181 ASP A C 1
ATOM 1435 O O . ASP A 1 181 ? 4.067 8.176 7.924 1.00 86.25 181 ASP A O 1
ATOM 1439 N N . SER A 1 182 ? 2.637 7.727 9.606 1.00 87.56 182 SER A N 1
ATOM 1440 C CA . SER A 1 182 ? 2.425 9.128 9.996 1.00 87.56 182 SER A CA 1
ATOM 1441 C C . SER A 1 182 ? 3.543 9.695 10.867 1.00 87.56 182 SER A C 1
ATOM 1443 O O . SER A 1 182 ? 3.964 10.831 10.661 1.00 87.56 182 SER A O 1
ATOM 1445 N N . PHE A 1 183 ? 3.992 8.937 11.872 1.00 84.56 183 PHE A N 1
ATOM 1446 C CA . PHE A 1 183 ? 4.871 9.449 12.932 1.00 84.56 183 PHE A CA 1
ATOM 1447 C C . PHE A 1 183 ? 6.302 8.914 12.857 1.00 84.56 183 PHE A C 1
ATOM 1449 O O . PHE A 1 183 ? 7.217 9.572 13.342 1.00 84.56 183 PHE A O 1
ATOM 1456 N N . PHE A 1 184 ? 6.506 7.759 12.225 1.00 80.69 184 PHE A N 1
ATOM 1457 C CA . PHE A 1 184 ? 7.792 7.062 12.140 1.00 80.69 184 PHE A CA 1
ATOM 1458 C C . PHE A 1 184 ? 8.173 6.795 10.674 1.00 80.69 184 PHE A C 1
ATOM 1460 O O . PHE A 1 184 ? 8.745 5.764 10.329 1.00 80.69 184 PHE A O 1
ATOM 1467 N N . ARG A 1 185 ? 7.837 7.736 9.780 1.00 67.62 185 ARG A N 1
ATOM 1468 C CA . ARG A 1 185 ? 7.985 7.595 8.322 1.00 67.62 185 ARG A CA 1
ATOM 1469 C C . ARG A 1 185 ? 9.419 7.284 7.883 1.00 67.62 185 ARG A C 1
ATOM 1471 O O . ARG A 1 185 ? 9.605 6.504 6.956 1.00 67.62 185 ARG A O 1
ATOM 1478 N N . SER A 1 186 ? 10.422 7.838 8.566 1.00 60.84 186 SER A N 1
ATOM 1479 C CA . SER A 1 186 ? 11.837 7.518 8.326 1.00 60.84 186 SER A CA 1
ATOM 1480 C C . SER A 1 186 ? 12.144 6.031 8.531 1.00 60.84 186 SER A C 1
ATOM 1482 O O . SER A 1 186 ? 12.933 5.462 7.789 1.00 60.84 186 SER A O 1
ATOM 1484 N N . GLU A 1 187 ? 11.489 5.378 9.493 1.00 58.12 187 GLU A N 1
ATOM 1485 C CA . GLU A 1 187 ? 11.639 3.941 9.738 1.00 58.12 187 GLU A CA 1
ATOM 1486 C C . GLU A 1 187 ? 10.812 3.088 8.776 1.00 58.12 187 GLU A C 1
ATOM 1488 O O . GLU A 1 187 ? 11.189 1.956 8.512 1.00 58.12 187 GLU A O 1
ATOM 1493 N N . VAL A 1 188 ? 9.700 3.592 8.226 1.00 55.31 188 VAL A N 1
ATOM 1494 C CA . VAL A 1 188 ? 8.965 2.897 7.148 1.00 55.31 188 VAL A CA 1
ATOM 1495 C C . VAL A 1 188 ? 9.803 2.835 5.878 1.00 55.31 188 VAL A C 1
ATOM 1497 O O . VAL A 1 188 ? 9.840 1.791 5.239 1.00 55.31 188 VAL A O 1
ATOM 1500 N N . ILE A 1 189 ? 10.493 3.928 5.547 1.00 52.84 189 ILE A N 1
ATOM 1501 C CA . ILE A 1 189 ? 11.417 3.997 4.410 1.00 52.84 189 ILE A CA 1
ATOM 1502 C C . ILE A 1 189 ? 12.565 2.998 4.615 1.00 52.84 189 ILE A C 1
ATOM 1504 O O . ILE A 1 189 ? 12.759 2.120 3.783 1.00 52.84 189 ILE A O 1
ATOM 1508 N N . ASN A 1 190 ? 13.223 3.037 5.780 1.00 45.44 190 ASN A N 1
ATOM 1509 C CA . ASN A 1 190 ? 14.320 2.117 6.094 1.00 45.44 190 ASN A CA 1
ATOM 1510 C C . ASN A 1 190 ? 13.868 0.648 6.229 1.00 45.44 190 ASN A C 1
ATOM 1512 O O . ASN A 1 190 ? 14.617 -0.257 5.890 1.00 45.44 190 ASN A O 1
ATOM 1516 N N . ALA A 1 191 ? 12.662 0.375 6.738 1.00 43.47 191 ALA A N 1
ATOM 1517 C CA . ALA A 1 191 ? 12.164 -0.992 6.919 1.00 43.47 191 ALA A CA 1
ATOM 1518 C C . ALA A 1 191 ? 11.527 -1.583 5.653 1.00 43.47 191 ALA A C 1
ATOM 1520 O O . ALA A 1 191 ? 11.454 -2.802 5.561 1.00 43.47 191 ALA A O 1
ATOM 1521 N N . GLY A 1 192 ? 11.046 -0.757 4.717 1.00 44.66 192 GLY A N 1
ATOM 1522 C CA . GLY A 1 192 ? 10.658 -1.202 3.375 1.00 44.66 192 GLY A CA 1
ATOM 1523 C C . GLY A 1 192 ? 11.874 -1.712 2.606 1.00 44.66 192 GLY A C 1
ATOM 1524 O O . GLY A 1 192 ? 11.831 -2.818 2.082 1.00 44.66 192 GLY A O 1
ATOM 1525 N N . ASP A 1 193 ? 12.992 -0.981 2.687 1.00 42.75 193 ASP A N 1
ATOM 1526 C CA . ASP A 1 193 ? 14.279 -1.443 2.158 1.00 42.75 193 ASP A CA 1
ATOM 1527 C C . ASP A 1 193 ? 14.729 -2.751 2.836 1.00 42.75 193 ASP A C 1
ATOM 1529 O O . ASP A 1 193 ? 15.156 -3.677 2.162 1.00 42.75 193 ASP A O 1
ATOM 1533 N N . VAL A 1 194 ? 14.581 -2.895 4.160 1.00 40.12 194 VAL A N 1
ATOM 1534 C CA . VAL A 1 194 ? 15.063 -4.097 4.874 1.00 40.12 194 VAL A CA 1
ATOM 1535 C C . VAL A 1 194 ? 14.131 -5.311 4.743 1.00 40.12 194 VAL A C 1
ATOM 1537 O O . VAL A 1 194 ? 14.625 -6.428 4.649 1.00 40.12 194 VAL A O 1
ATOM 1540 N N . ALA A 1 195 ? 12.804 -5.151 4.729 1.00 40.28 195 ALA A N 1
ATOM 1541 C CA . ALA A 1 195 ? 11.870 -6.285 4.684 1.00 40.28 195 ALA A CA 1
ATOM 1542 C C . ALA A 1 195 ? 11.772 -6.936 3.293 1.00 40.28 195 ALA A C 1
ATOM 1544 O O . ALA A 1 195 ? 11.580 -8.155 3.212 1.00 40.28 195 ALA A O 1
ATOM 1545 N N . ASP A 1 196 ? 11.948 -6.152 2.225 1.00 43.09 196 ASP A N 1
ATOM 1546 C CA . ASP A 1 196 ? 12.061 -6.677 0.860 1.00 43.09 196 ASP A CA 1
ATOM 1547 C C . ASP A 1 196 ? 13.470 -7.237 0.593 1.00 43.09 196 ASP A C 1
ATOM 1549 O O . ASP A 1 196 ? 13.604 -8.249 -0.096 1.00 43.09 196 ASP A O 1
ATOM 1553 N N . MET A 1 197 ? 14.513 -6.690 1.236 1.00 41.94 197 MET A N 1
ATOM 1554 C CA . MET A 1 197 ? 15.859 -7.276 1.207 1.00 41.94 197 MET A CA 1
ATOM 1555 C C . MET A 1 197 ? 16.027 -8.527 2.088 1.00 41.94 197 MET A C 1
ATOM 1557 O O . MET A 1 197 ? 16.884 -9.340 1.781 1.00 41.94 197 MET A O 1
ATOM 1561 N N . GLU A 1 198 ? 15.243 -8.734 3.158 1.00 42.09 198 GLU A N 1
ATOM 1562 C CA . GLU A 1 198 ? 15.380 -9.926 4.029 1.00 42.09 198 GLU A CA 1
ATOM 1563 C C . GLU A 1 198 ? 14.752 -11.189 3.399 1.00 42.09 198 GLU A C 1
ATOM 1565 O O . GLU A 1 198 ? 15.135 -12.299 3.764 1.00 42.09 198 GLU A O 1
ATOM 1570 N N . ASN A 1 199 ? 13.810 -11.050 2.448 1.00 42.00 199 ASN A N 1
ATOM 1571 C CA . ASN A 1 199 ? 13.279 -12.187 1.666 1.00 42.00 199 ASN A CA 1
ATOM 1572 C C . ASN A 1 199 ? 13.933 -12.328 0.286 1.00 42.00 199 ASN A C 1
ATOM 1574 O O . ASN A 1 199 ? 13.824 -13.390 -0.327 1.00 42.00 199 ASN A O 1
ATOM 1578 N N . ALA A 1 200 ? 14.609 -11.289 -0.205 1.00 44.09 200 ALA A N 1
ATOM 1579 C CA . ALA A 1 200 ? 15.609 -11.485 -1.229 1.00 44.09 200 ALA A CA 1
ATOM 1580 C C . ALA A 1 200 ? 16.781 -12.190 -0.544 1.00 44.09 200 ALA A C 1
ATOM 1582 O O . ALA A 1 200 ? 17.628 -11.562 0.084 1.00 44.09 200 ALA A O 1
ATOM 1583 N N . GLU A 1 201 ? 16.851 -13.514 -0.667 1.00 40.69 201 GLU A N 1
ATOM 1584 C CA . GLU A 1 201 ? 18.153 -14.163 -0.724 1.00 40.69 201 GLU A CA 1
ATOM 1585 C C . GLU A 1 201 ? 18.893 -13.508 -1.898 1.00 40.69 201 GLU A C 1
ATOM 1587 O O . GLU A 1 201 ? 18.928 -14.023 -3.011 1.00 40.69 201 GLU A O 1
ATOM 1592 N N . THR A 1 202 ? 19.466 -12.322 -1.685 1.00 45.25 202 THR A N 1
ATOM 1593 C CA . THR A 1 202 ? 20.611 -11.888 -2.453 1.00 45.25 202 THR A CA 1
ATOM 1594 C C . THR A 1 202 ? 21.699 -12.848 -2.018 1.00 45.25 202 THR A C 1
ATOM 1596 O O . THR A 1 202 ? 22.543 -12.539 -1.176 1.00 45.25 202 THR A O 1
ATOM 1599 N N . GLU A 1 203 ? 21.686 -14.039 -2.615 1.00 42.31 203 GLU A N 1
ATOM 1600 C CA . GLU A 1 203 ? 22.910 -14.523 -3.207 1.00 42.31 203 GLU A CA 1
ATOM 1601 C C . GLU A 1 203 ? 23.420 -13.305 -3.970 1.00 42.31 203 GLU A C 1
ATOM 1603 O O . GLU A 1 203 ? 22.864 -12.893 -4.991 1.00 42.31 203 GLU A O 1
ATOM 1608 N N . ILE A 1 204 ? 24.342 -12.575 -3.338 1.00 47.00 204 ILE A N 1
ATOM 1609 C CA . ILE A 1 204 ? 25.135 -11.585 -4.029 1.00 47.00 204 ILE A CA 1
ATOM 1610 C C . ILE A 1 204 ? 25.847 -12.463 -5.038 1.00 47.00 204 ILE A C 1
ATOM 1612 O O . ILE A 1 204 ? 26.877 -13.064 -4.732 1.00 47.00 204 ILE A O 1
ATOM 1616 N N . VAL A 1 205 ? 25.224 -12.626 -6.203 1.00 48.44 205 VAL A N 1
ATOM 1617 C CA . VAL A 1 205 ? 25.886 -13.084 -7.398 1.00 48.44 205 VAL A CA 1
ATOM 1618 C C . VAL A 1 205 ? 26.899 -11.981 -7.594 1.00 48.44 205 VAL A C 1
ATOM 1620 O O . VAL A 1 205 ? 26.592 -10.919 -8.132 1.00 48.44 205 VAL A O 1
ATOM 1623 N N . VAL A 1 206 ? 28.076 -12.176 -6.994 1.00 53.38 206 VAL A N 1
ATOM 1624 C CA . VAL A 1 206 ? 29.278 -11.446 -7.350 1.00 53.38 206 VAL A CA 1
ATOM 1625 C C . VAL A 1 206 ? 29.260 -11.555 -8.859 1.00 53.38 206 VAL A C 1
ATOM 1627 O O . VAL A 1 206 ? 29.283 -12.695 -9.333 1.00 53.38 206 VAL A O 1
ATOM 1630 N N . PRO A 1 207 ? 29.073 -10.441 -9.594 1.00 53.38 207 PRO A N 1
ATOM 1631 C CA . PRO A 1 207 ? 29.046 -10.517 -11.035 1.00 53.38 207 PRO A CA 1
ATOM 1632 C C . PRO A 1 207 ? 30.318 -11.261 -11.386 1.00 53.38 207 PRO A C 1
ATOM 1634 O O . PRO A 1 207 ? 31.409 -10.815 -11.013 1.00 53.38 207 PRO A O 1
ATOM 1637 N N . GLU A 1 208 ? 30.179 -12.447 -11.981 1.00 55.03 208 GLU A N 1
ATOM 1638 C CA . GLU A 1 208 ? 31.298 -13.060 -12.669 1.00 55.03 208 GLU A CA 1
ATOM 1639 C C . GLU A 1 208 ? 31.856 -11.920 -13.509 1.00 55.03 208 GLU A C 1
ATOM 1641 O O . GLU A 1 208 ? 31.075 -11.269 -14.207 1.00 55.03 208 GLU A O 1
ATOM 1646 N N . GLN A 1 209 ? 33.119 -11.538 -13.278 1.00 53.03 209 GLN A N 1
ATOM 1647 C CA . GLN A 1 209 ? 33.722 -10.424 -13.997 1.00 53.03 209 GLN A CA 1
ATOM 1648 C C . GLN A 1 209 ? 33.581 -10.777 -15.469 1.00 53.03 209 GLN A C 1
ATOM 1650 O O . GLN A 1 209 ? 34.309 -11.632 -15.970 1.00 53.03 209 GLN A O 1
ATOM 1655 N N . LEU A 1 210 ? 32.562 -10.199 -16.107 1.00 56.62 210 LEU A N 1
ATOM 1656 C CA . LEU A 1 210 ? 32.263 -10.457 -17.494 1.00 56.62 210 LEU A CA 1
ATOM 1657 C C . LEU A 1 210 ? 33.507 -9.991 -18.226 1.00 56.62 210 LEU A C 1
ATOM 1659 O O . LEU A 1 210 ? 33.936 -8.850 -18.062 1.00 56.62 210 LEU A O 1
ATOM 1663 N N . ASP A 1 211 ? 34.139 -10.916 -18.935 1.00 64.69 211 ASP A N 1
ATOM 1664 C CA . ASP A 1 211 ? 35.293 -10.592 -19.746 1.00 64.69 211 ASP A CA 1
ATOM 1665 C C . ASP A 1 211 ? 34.865 -9.509 -20.746 1.00 64.69 211 ASP A C 1
ATOM 1667 O O . ASP A 1 211 ? 33.993 -9.731 -21.594 1.00 64.69 211 ASP A O 1
ATOM 1671 N N . ASP A 1 212 ? 35.461 -8.320 -20.625 1.00 61.59 212 ASP A N 1
ATOM 1672 C CA . ASP A 1 212 ? 35.199 -7.170 -21.494 1.00 61.59 212 ASP A CA 1
ATOM 1673 C C . ASP A 1 212 ? 35.527 -7.475 -22.971 1.00 61.59 212 ASP A C 1
ATOM 1675 O O . ASP A 1 212 ? 35.238 -6.668 -23.851 1.00 61.59 212 ASP A O 1
ATOM 1679 N N . SER A 1 213 ? 36.094 -8.649 -23.273 1.00 68.38 213 SE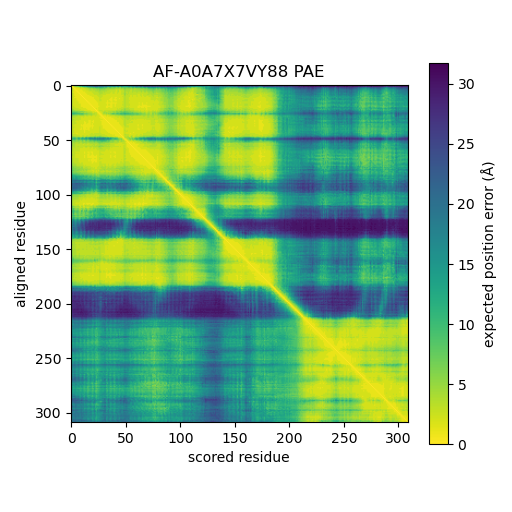R A N 1
ATOM 1680 C CA . SER A 1 213 ? 36.412 -9.137 -24.618 1.00 68.38 213 SER A CA 1
ATOM 1681 C C . SER A 1 213 ? 35.220 -9.665 -25.435 1.00 68.38 213 SER A C 1
ATOM 1683 O O . SER A 1 213 ? 35.412 -10.154 -26.554 1.00 68.38 213 SER A O 1
ATOM 1685 N N . GLY A 1 214 ? 33.988 -9.575 -24.920 1.00 75.88 214 GLY A N 1
ATOM 1686 C CA . GLY A 1 214 ? 32.792 -10.030 -25.631 1.00 75.88 214 GLY A CA 1
ATOM 1687 C C . GLY A 1 214 ? 32.695 -9.476 -27.062 1.00 75.88 214 GLY A C 1
ATOM 1688 O O . GLY A 1 214 ? 33.023 -8.324 -27.328 1.00 75.88 214 GLY A O 1
ATOM 1689 N N . TYR A 1 215 ? 32.191 -10.277 -28.004 1.00 84.75 215 TYR A N 1
ATOM 1690 C CA . TYR A 1 215 ? 32.169 -9.943 -29.442 1.00 84.75 215 TYR A CA 1
ATOM 1691 C C . TYR A 1 215 ? 31.384 -8.663 -29.814 1.00 84.75 215 TYR A C 1
ATOM 1693 O O . TYR A 1 215 ? 31.515 -8.172 -30.934 1.00 84.75 215 TYR A O 1
ATOM 1701 N N . LEU A 1 216 ? 30.566 -8.126 -28.899 1.00 87.75 216 LEU A N 1
ATOM 1702 C CA . LEU A 1 216 ? 29.834 -6.861 -29.057 1.00 87.75 216 LEU A CA 1
ATOM 1703 C C . LEU A 1 216 ? 30.558 -5.652 -28.439 1.00 87.75 216 LEU A C 1
ATOM 1705 O O . LEU A 1 216 ? 30.067 -4.528 -28.548 1.00 87.75 216 LEU A O 1
ATOM 1709 N N . HIS A 1 217 ? 31.709 -5.844 -27.794 1.00 89.88 217 HIS A N 1
ATOM 1710 C CA . HIS A 1 217 ? 32.452 -4.759 -27.165 1.00 89.88 217 HIS A CA 1
ATOM 1711 C C . HIS A 1 217 ? 32.850 -3.696 -28.202 1.00 89.88 217 HIS A C 1
ATOM 1713 O O . HIS A 1 217 ? 33.496 -3.981 -29.209 1.00 89.88 217 HIS A O 1
ATOM 1719 N N . GLY A 1 218 ? 32.441 -2.446 -27.968 1.00 89.94 218 GLY A N 1
ATOM 1720 C CA . GLY A 1 218 ? 32.860 -1.290 -28.766 1.00 89.94 218 GLY A CA 1
ATOM 1721 C C . GLY A 1 218 ? 32.287 -1.175 -30.189 1.00 89.94 218 GLY A C 1
ATOM 1722 O O . GLY A 1 218 ? 32.621 -0.208 -30.875 1.00 89.94 218 GLY A O 1
ATOM 1723 N N . ILE A 1 219 ? 31.399 -2.071 -30.645 1.00 92.25 219 ILE A N 1
ATOM 1724 C CA . ILE A 1 219 ? 30.898 -2.086 -32.043 1.00 92.25 219 ILE A CA 1
ATOM 1725 C C . ILE A 1 219 ? 30.184 -0.792 -32.482 1.00 92.25 219 ILE A C 1
ATOM 1727 O O . ILE A 1 219 ? 30.063 -0.508 -33.677 1.00 92.25 219 ILE A O 1
ATOM 1731 N N . ALA A 1 220 ? 29.705 -0.002 -31.518 1.00 92.88 220 ALA A N 1
ATOM 1732 C CA . ALA A 1 220 ? 28.974 1.244 -31.733 1.00 92.88 220 ALA A CA 1
ATOM 1733 C C . ALA A 1 220 ? 29.747 2.499 -31.279 1.00 92.88 220 ALA A C 1
ATOM 1735 O O . ALA A 1 220 ? 29.148 3.564 -31.145 1.00 92.88 220 ALA A O 1
ATOM 1736 N N . SER A 1 221 ? 31.063 2.400 -31.054 1.00 93.81 221 SER A N 1
ATOM 1737 C CA . SER A 1 221 ? 31.879 3.545 -30.628 1.00 93.81 221 SER A CA 1
ATOM 1738 C C . SER A 1 221 ? 31.781 4.723 -31.610 1.00 93.81 221 SER A C 1
ATOM 1740 O O . SER A 1 221 ? 31.817 4.540 -32.830 1.00 93.81 221 SER A O 1
ATOM 1742 N N . GLY A 1 222 ? 31.614 5.936 -31.073 1.00 95.06 222 GLY A N 1
ATOM 1743 C CA . GLY A 1 222 ? 31.471 7.176 -31.845 1.00 95.06 222 GLY A CA 1
ATOM 1744 C C . GLY A 1 222 ? 30.137 7.350 -32.584 1.00 95.06 222 GLY A C 1
ATOM 1745 O O . GLY A 1 222 ? 29.995 8.301 -33.352 1.00 95.06 222 GLY A O 1
ATOM 1746 N N . ARG A 1 223 ? 29.158 6.455 -32.392 1.00 96.31 223 ARG A N 1
ATOM 1747 C CA . ARG A 1 223 ? 27.812 6.592 -32.971 1.00 96.31 223 ARG A CA 1
ATOM 1748 C C . ARG A 1 223 ? 26.879 7.368 -32.043 1.00 96.31 223 ARG A C 1
ATOM 1750 O O . ARG A 1 223 ? 27.068 7.406 -30.833 1.00 96.31 223 ARG A O 1
ATOM 1757 N N . ASN A 1 224 ? 25.824 7.932 -32.624 1.00 96.69 224 ASN A N 1
ATOM 1758 C CA . ASN A 1 224 ? 24.743 8.549 -31.858 1.00 96.69 224 ASN A CA 1
ATOM 1759 C C . ASN A 1 224 ? 23.890 7.474 -31.171 1.00 96.69 224 ASN A C 1
ATOM 1761 O O . ASN A 1 224 ? 23.544 6.470 -31.797 1.00 96.69 224 ASN A O 1
ATOM 1765 N N . LEU A 1 225 ? 23.490 7.730 -29.925 1.00 94.88 225 LEU A N 1
ATOM 1766 C CA . LEU A 1 225 ? 22.511 6.930 -29.193 1.00 94.88 225 LEU A CA 1
ATOM 1767 C C . LEU A 1 225 ? 21.142 7.618 -29.241 1.00 94.88 225 LEU A C 1
ATOM 1769 O O . LEU A 1 225 ? 21.016 8.782 -28.866 1.00 94.88 225 LEU A O 1
ATOM 1773 N N . ILE A 1 226 ? 20.115 6.893 -29.685 1.00 95.81 226 ILE A N 1
ATOM 1774 C CA . ILE A 1 226 ? 18.718 7.341 -29.651 1.00 95.81 226 ILE A CA 1
AT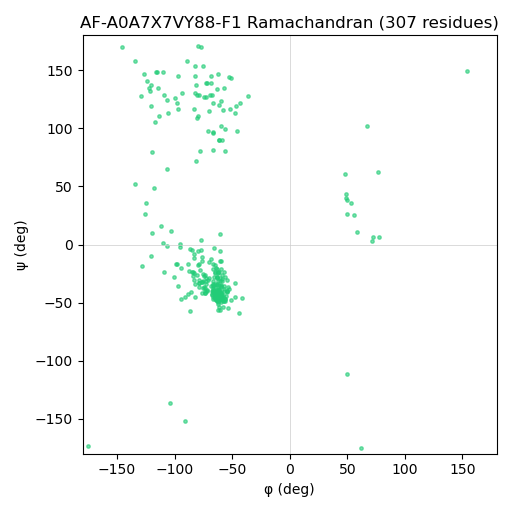OM 1775 C C . ILE A 1 226 ? 17.935 6.344 -28.805 1.00 95.81 226 ILE A C 1
ATOM 1777 O O . ILE A 1 226 ? 17.862 5.165 -29.147 1.00 95.81 226 ILE A O 1
ATOM 1781 N N . VAL A 1 227 ? 17.340 6.827 -27.715 1.00 94.75 227 VAL A N 1
ATOM 1782 C CA . VAL A 1 227 ? 16.483 6.034 -26.826 1.00 94.75 227 VAL A CA 1
ATOM 1783 C C . VAL A 1 227 ? 15.036 6.453 -27.058 1.00 94.75 227 VAL A C 1
ATOM 1785 O O . VAL A 1 227 ? 14.711 7.636 -26.972 1.00 94.75 227 VAL A O 1
ATOM 1788 N N . ILE A 1 228 ? 14.170 5.489 -27.377 1.00 95.00 228 ILE A N 1
ATOM 1789 C CA . ILE A 1 228 ? 12.738 5.718 -27.599 1.00 95.00 228 ILE A CA 1
ATOM 1790 C C . ILE A 1 228 ? 11.971 5.015 -26.486 1.00 95.00 228 ILE A C 1
ATOM 1792 O O . ILE A 1 228 ? 11.913 3.789 -26.446 1.00 95.00 228 ILE A O 1
ATOM 1796 N N . GLN A 1 229 ? 11.366 5.797 -25.598 1.00 94.50 229 GLN A N 1
ATOM 1797 C CA . GLN A 1 229 ? 10.464 5.270 -24.585 1.00 94.50 229 GLN A CA 1
ATOM 1798 C C . GLN A 1 229 ? 9.070 5.067 -25.175 1.00 94.50 229 GLN A C 1
ATOM 1800 O O . GLN A 1 229 ? 8.505 5.966 -25.800 1.00 94.50 229 GLN A O 1
ATOM 1805 N N . MET A 1 230 ? 8.509 3.883 -24.950 1.00 94.19 230 MET A N 1
ATOM 1806 C CA . MET A 1 230 ? 7.158 3.542 -25.373 1.00 94.19 230 MET A CA 1
ATOM 1807 C C . MET A 1 230 ? 6.217 3.520 -24.169 1.00 94.19 230 MET A C 1
ATOM 1809 O O . MET A 1 230 ? 6.343 2.666 -23.295 1.00 94.19 230 MET A O 1
ATOM 1813 N N . GLU A 1 231 ? 5.273 4.457 -24.127 1.00 93.69 231 GLU A N 1
ATOM 1814 C CA . GLU A 1 231 ? 4.333 4.593 -23.011 1.00 93.69 231 GLU A CA 1
ATOM 1815 C C . GLU A 1 231 ? 3.364 3.403 -22.943 1.00 93.69 231 GLU A C 1
ATOM 1817 O O . GLU A 1 231 ? 2.730 3.058 -23.942 1.00 93.69 231 GLU A O 1
ATOM 1822 N N . ALA A 1 232 ? 3.257 2.789 -21.759 1.00 90.88 232 ALA A N 1
ATOM 1823 C CA . ALA A 1 232 ? 2.359 1.669 -21.456 1.00 90.88 232 ALA A CA 1
ATOM 1824 C C . ALA A 1 232 ? 2.399 0.488 -22.457 1.00 90.88 232 ALA A C 1
ATOM 1826 O O . ALA A 1 232 ? 1.420 -0.249 -22.599 1.00 90.88 232 ALA A O 1
ATOM 1827 N N . PHE A 1 233 ? 3.520 0.292 -23.158 1.00 95.00 233 PHE A N 1
ATOM 1828 C CA . PHE A 1 233 ? 3.660 -0.777 -24.142 1.00 95.00 233 PHE A CA 1
ATOM 1829 C C . PHE A 1 233 ? 3.989 -2.114 -23.472 1.00 95.00 233 PHE A C 1
ATOM 1831 O O . PHE A 1 233 ? 4.834 -2.181 -22.582 1.00 95.00 233 PHE A O 1
ATOM 1838 N N . GLN A 1 234 ? 3.346 -3.190 -23.926 1.00 95.25 234 GLN A N 1
ATOM 1839 C CA . GLN A 1 234 ? 3.618 -4.548 -23.458 1.00 95.25 234 GLN A CA 1
ATOM 1840 C C . GLN A 1 234 ? 3.922 -5.483 -24.624 1.00 95.25 234 GLN A C 1
ATOM 1842 O O . GLN A 1 234 ? 3.348 -5.360 -25.707 1.00 95.25 234 GLN A O 1
ATOM 1847 N N . ASP A 1 235 ? 4.795 -6.453 -24.363 1.00 95.75 235 ASP A N 1
ATOM 1848 C CA . ASP A 1 235 ? 5.343 -7.362 -25.369 1.00 95.75 235 ASP A CA 1
ATOM 1849 C C . ASP A 1 235 ? 4.280 -8.185 -26.111 1.00 95.75 235 ASP A C 1
ATOM 1851 O O . ASP A 1 235 ? 4.419 -8.451 -27.300 1.00 95.75 235 ASP A O 1
ATOM 1855 N N . PHE A 1 236 ? 3.151 -8.492 -25.460 1.00 96.12 236 PHE A N 1
ATOM 1856 C CA . PHE A 1 236 ? 2.057 -9.253 -26.075 1.00 96.12 236 PHE A CA 1
ATOM 1857 C C . PHE A 1 236 ? 1.450 -8.578 -27.319 1.00 96.12 236 PHE A C 1
ATOM 1859 O O . PHE A 1 236 ? 0.691 -9.217 -28.043 1.00 96.12 236 PHE A O 1
ATOM 1866 N N . LEU A 1 237 ? 1.735 -7.291 -27.555 1.00 96.56 237 LEU A N 1
ATOM 1867 C CA . LEU A 1 237 ? 1.312 -6.554 -28.747 1.00 96.56 237 LEU A CA 1
ATOM 1868 C C . LEU A 1 237 ? 2.190 -6.840 -29.974 1.00 96.56 237 LEU A C 1
ATOM 1870 O O . LEU A 1 237 ? 1.774 -6.540 -31.097 1.00 96.56 237 LEU A O 1
ATOM 1874 N N . ILE A 1 238 ? 3.392 -7.386 -29.783 1.00 97.12 238 ILE A N 1
ATOM 1875 C CA . ILE A 1 238 ? 4.281 -7.803 -30.868 1.00 97.12 238 ILE A CA 1
ATOM 1876 C C . ILE A 1 238 ? 3.669 -9.023 -31.560 1.00 97.12 238 ILE A C 1
ATOM 1878 O O . ILE A 1 238 ? 3.259 -9.989 -30.921 1.00 97.12 238 ILE A O 1
ATOM 1882 N N . ASN A 1 239 ? 3.564 -8.960 -32.888 1.00 96.88 239 ASN A N 1
ATOM 1883 C CA . ASN A 1 239 ? 2.907 -9.949 -33.752 1.00 96.88 239 ASN A CA 1
ATOM 1884 C C . ASN A 1 239 ? 1.419 -10.210 -33.438 1.00 96.88 239 ASN A C 1
ATOM 1886 O O . ASN A 1 239 ? 0.820 -11.133 -33.994 1.00 96.88 239 ASN A O 1
ATOM 1890 N N . ALA A 1 240 ? 0.793 -9.392 -32.589 1.00 97.50 240 ALA A N 1
ATOM 1891 C CA . ALA A 1 240 ? -0.625 -9.512 -32.290 1.00 97.50 240 ALA A CA 1
ATOM 1892 C C . ALA A 1 240 ? -1.487 -9.053 -33.471 1.00 97.50 240 ALA A C 1
ATOM 1894 O O . ALA A 1 240 ? -1.227 -8.023 -34.102 1.00 97.50 240 ALA A O 1
ATOM 1895 N N . VAL A 1 241 ? -2.559 -9.804 -33.724 1.00 97.75 241 VAL A N 1
ATOM 1896 C CA . VAL A 1 241 ? -3.546 -9.525 -34.768 1.00 97.75 241 VAL A CA 1
ATOM 1897 C C . VAL A 1 241 ? -4.920 -9.379 -34.130 1.00 97.75 241 VAL A C 1
ATOM 1899 O O . VAL A 1 241 ? -5.354 -10.233 -33.359 1.00 97.75 241 VAL A O 1
ATOM 1902 N N . TYR A 1 242 ? -5.632 -8.318 -34.494 1.00 97.06 242 TYR A N 1
ATOM 1903 C CA . TYR A 1 242 ? -7.010 -8.083 -34.085 1.00 97.06 242 TYR A CA 1
ATOM 1904 C C . TYR A 1 242 ? -7.864 -7.782 -35.314 1.00 97.06 242 TYR A C 1
ATOM 1906 O O . TYR A 1 242 ? -7.504 -6.941 -36.133 1.00 97.06 242 TYR A O 1
ATOM 1914 N N . ASN A 1 243 ? -8.981 -8.500 -35.477 1.00 97.00 243 ASN A N 1
ATOM 1915 C CA . ASN A 1 243 ? -9.861 -8.399 -36.652 1.00 97.00 243 ASN A CA 1
ATOM 1916 C C . ASN A 1 243 ? -9.120 -8.497 -38.002 1.00 97.00 243 ASN A C 1
ATOM 1918 O O . ASN A 1 243 ? -9.456 -7.808 -38.961 1.00 97.00 243 ASN A O 1
ATOM 1922 N N . GLY A 1 244 ? -8.103 -9.361 -38.075 1.00 96.88 244 GLY A N 1
ATOM 1923 C CA . GLY A 1 244 ? -7.308 -9.568 -39.288 1.00 96.88 244 GLY A CA 1
ATOM 1924 C C . GLY A 1 244 ? -6.265 -8.481 -39.573 1.00 96.88 244 GLY A C 1
ATOM 1925 O O . GLY A 1 244 ? -5.634 -8.533 -40.624 1.00 96.88 244 GLY A O 1
ATOM 1926 N N . GLN A 1 245 ? -6.059 -7.526 -38.661 1.00 97.69 245 GLN A N 1
ATOM 1927 C CA . GLN A 1 245 ? -5.048 -6.478 -38.782 1.00 97.69 245 GLN A CA 1
ATOM 1928 C C . GLN A 1 245 ? -3.972 -6.611 -37.699 1.00 97.69 245 GLN A C 1
ATOM 1930 O O . GLN A 1 245 ? -4.283 -6.787 -36.521 1.00 97.69 245 GLN A O 1
ATOM 1935 N N . GLU A 1 246 ? -2.703 -6.493 -38.092 1.00 97.88 246 GLU A N 1
ATOM 1936 C CA . GLU A 1 246 ? -1.587 -6.396 -37.147 1.00 97.88 246 GLU A CA 1
ATOM 1937 C C . GLU A 1 246 ? -1.693 -5.126 -36.298 1.00 97.88 246 GLU A C 1
ATOM 1939 O O . GLU A 1 246 ? -1.892 -4.028 -36.825 1.00 97.88 246 GLU A O 1
ATOM 1944 N N . LEU A 1 247 ? -1.506 -5.265 -34.985 1.00 97.44 247 LEU A N 1
ATOM 1945 C CA . LEU A 1 247 ? -1.553 -4.131 -34.062 1.00 97.44 247 LEU A CA 1
ATOM 1946 C C . LEU A 1 247 ? -0.315 -3.230 -34.182 1.00 97.44 247 LEU A C 1
ATOM 1948 O O . LEU A 1 247 ? -0.421 -2.014 -34.028 1.00 97.44 247 LEU A O 1
ATOM 1952 N N . THR A 1 248 ? 0.859 -3.805 -34.465 1.00 97.50 248 THR A N 1
ATOM 1953 C CA . THR A 1 248 ? 2.159 -3.110 -34.409 1.00 97.50 248 THR A CA 1
ATOM 1954 C C . THR A 1 248 ? 3.056 -3.378 -35.637 1.00 97.50 248 THR A C 1
ATOM 1956 O O . THR A 1 248 ? 4.240 -3.686 -35.497 1.00 97.50 248 THR A O 1
ATOM 1959 N N . PRO A 1 249 ? 2.564 -3.195 -36.880 1.00 97.31 249 PRO A N 1
ATOM 1960 C CA . PRO A 1 249 ? 3.238 -3.682 -38.093 1.00 97.31 249 PRO A CA 1
ATOM 1961 C C . PRO A 1 249 ? 4.647 -3.113 -38.328 1.00 97.31 249 PRO A C 1
ATOM 1963 O O . PRO A 1 249 ? 5.501 -3.761 -38.929 1.00 97.31 249 PRO A O 1
ATOM 1966 N N . ASN A 1 250 ? 4.934 -1.895 -37.862 1.00 96.88 250 ASN A N 1
ATOM 1967 C CA . ASN A 1 250 ? 6.280 -1.320 -37.966 1.00 96.88 250 ASN A CA 1
ATOM 1968 C C . ASN A 1 250 ? 7.263 -1.968 -36.981 1.00 96.88 250 ASN A C 1
ATOM 1970 O O . ASN A 1 250 ? 8.418 -2.183 -37.340 1.00 96.88 250 ASN A O 1
ATOM 1974 N N . LEU A 1 251 ? 6.804 -2.296 -35.769 1.00 96.38 251 LEU A N 1
ATOM 1975 C CA . LEU A 1 251 ? 7.621 -2.961 -34.752 1.00 96.38 251 LEU A CA 1
ATOM 1976 C C . LEU A 1 251 ? 7.833 -4.429 -35.112 1.00 96.38 251 LEU A C 1
ATOM 1978 O O . LEU A 1 251 ? 8.959 -4.900 -35.027 1.00 96.38 251 LEU A O 1
ATOM 1982 N N . ASN A 1 252 ? 6.805 -5.106 -35.630 1.00 97.44 252 ASN A N 1
ATOM 1983 C CA . ASN A 1 252 ? 6.924 -6.473 -36.145 1.00 97.44 252 ASN A CA 1
ATOM 1984 C C . ASN A 1 252 ? 8.021 -6.566 -37.214 1.00 97.44 252 ASN A C 1
ATOM 1986 O O . ASN A 1 252 ? 8.873 -7.450 -37.165 1.00 97.44 252 ASN A O 1
ATOM 1990 N N . ARG A 1 253 ? 8.062 -5.599 -38.145 1.00 97.31 253 ARG A N 1
ATOM 1991 C CA . ARG A 1 253 ? 9.125 -5.514 -39.159 1.00 97.31 253 ARG A CA 1
ATOM 1992 C C . ARG A 1 253 ? 10.500 -5.206 -38.572 1.00 97.31 253 ARG A C 1
ATOM 1994 O O . ARG A 1 253 ? 11.486 -5.705 -39.101 1.00 97.31 253 ARG A O 1
ATOM 2001 N N . LEU A 1 254 ? 10.579 -4.398 -37.515 1.00 95.19 254 LEU A N 1
ATOM 2002 C CA . LEU A 1 254 ? 11.843 -4.108 -36.836 1.00 95.19 254 LEU A CA 1
ATOM 2003 C C . LEU A 1 254 ? 12.394 -5.363 -36.147 1.00 95.19 254 LEU A C 1
ATOM 2005 O O . LEU A 1 254 ? 13.561 -5.697 -36.335 1.00 95.19 254 LEU A O 1
ATOM 2009 N N . VAL A 1 255 ? 11.537 -6.084 -35.420 1.00 95.06 255 VAL A N 1
ATOM 2010 C CA . VAL A 1 255 ? 11.870 -7.339 -34.729 1.00 95.06 255 VAL A CA 1
ATOM 2011 C C . VAL A 1 255 ? 12.274 -8.435 -35.720 1.00 95.06 255 VAL A C 1
ATOM 2013 O O . VAL A 1 255 ? 13.220 -9.167 -35.460 1.00 95.06 255 VAL A O 1
ATOM 2016 N N . ALA A 1 256 ? 11.603 -8.531 -36.871 1.00 95.19 256 ALA A N 1
ATOM 2017 C CA . ALA A 1 256 ? 11.940 -9.501 -37.917 1.00 95.19 256 ALA A CA 1
ATOM 2018 C C . ALA A 1 256 ? 13.189 -9.131 -38.747 1.00 95.19 256 ALA A C 1
ATOM 2020 O O . ALA A 1 256 ? 13.672 -9.959 -39.520 1.00 95.19 256 ALA A O 1
ATOM 2021 N N . GLY A 1 257 ? 13.662 -7.884 -38.652 1.00 94.69 257 GLY A N 1
ATOM 2022 C CA . GLY A 1 257 ? 14.800 -7.365 -39.409 1.00 94.69 257 GLY A CA 1
ATOM 2023 C C . GLY A 1 257 ? 16.143 -7.534 -38.694 1.00 94.69 257 GLY A C 1
ATOM 2024 O O . GLY A 1 257 ? 16.340 -8.431 -37.880 1.00 94.69 257 GLY A O 1
ATOM 2025 N N . GLU A 1 258 ? 17.084 -6.637 -38.991 1.00 91.19 258 GLU A N 1
ATOM 2026 C CA . GLU A 1 258 ? 18.405 -6.585 -38.349 1.00 91.19 258 GLU A CA 1
ATOM 2027 C C . GLU A 1 258 ? 18.326 -5.854 -36.997 1.00 91.19 258 GLU A C 1
ATOM 2029 O O . GLU A 1 258 ? 18.770 -4.713 -36.857 1.00 91.19 258 GLU A O 1
ATOM 2034 N N . SER A 1 259 ? 17.719 -6.492 -35.995 1.00 93.19 259 SER A N 1
ATOM 2035 C CA . SER A 1 259 ? 17.657 -5.969 -34.628 1.00 93.19 259 SER A CA 1
ATOM 2036 C C . SER A 1 259 ? 17.975 -7.036 -33.583 1.00 93.19 259 SER A C 1
ATOM 2038 O O . SER A 1 259 ? 17.873 -8.236 -33.830 1.00 93.19 259 SER A O 1
ATOM 2040 N N . ILE A 1 260 ? 18.386 -6.583 -32.399 1.00 92.94 260 ILE A N 1
ATOM 2041 C CA . ILE A 1 260 ? 18.463 -7.428 -31.209 1.00 92.94 260 ILE A CA 1
ATOM 2042 C C . ILE A 1 260 ? 17.183 -7.174 -30.420 1.00 92.94 260 ILE A C 1
ATOM 2044 O O . ILE A 1 260 ? 16.945 -6.055 -29.966 1.00 92.94 260 ILE A O 1
ATOM 2048 N N . TYR A 1 261 ? 16.362 -8.207 -30.274 1.00 95.25 261 TYR A N 1
ATOM 2049 C CA . TYR A 1 261 ? 15.084 -8.140 -29.577 1.00 95.25 261 TYR A CA 1
ATOM 2050 C C . TYR A 1 261 ? 15.065 -9.116 -28.398 1.00 95.25 261 TYR A C 1
ATOM 2052 O O . TYR A 1 261 ? 15.509 -10.259 -28.513 1.00 95.25 261 TYR A O 1
ATOM 2060 N N . PHE A 1 262 ? 14.535 -8.655 -27.266 1.00 95.44 262 PHE A N 1
ATOM 2061 C CA . PHE A 1 262 ? 14.449 -9.416 -26.024 1.00 95.44 262 PHE A CA 1
ATOM 2062 C C . PHE A 1 262 ? 12.979 -9.621 -25.647 1.00 95.44 262 PHE A C 1
ATOM 2064 O O . PHE A 1 262 ? 12.339 -8.704 -25.146 1.00 95.44 262 PHE A O 1
ATOM 2071 N N . SER A 1 263 ? 12.460 -10.838 -25.828 1.00 93.19 263 SER A N 1
ATOM 2072 C CA . SER A 1 263 ? 11.088 -11.207 -25.429 1.00 93.19 263 SER A CA 1
ATOM 2073 C C . SER A 1 263 ? 10.923 -11.424 -23.917 1.00 93.19 263 SER A C 1
ATOM 2075 O O . SER A 1 263 ? 9.814 -11.569 -23.418 1.00 93.19 263 SER A O 1
ATOM 2077 N N . SER A 1 264 ? 12.035 -11.485 -23.180 1.00 94.81 264 SER A N 1
ATOM 2078 C CA . SER A 1 264 ? 12.073 -11.714 -21.729 1.00 94.81 264 SER A CA 1
ATOM 2079 C C . SER A 1 264 ? 12.686 -10.515 -21.004 1.00 94.81 264 SER A C 1
ATOM 2081 O O . SER A 1 264 ? 13.599 -10.670 -20.194 1.00 94.81 264 SER A O 1
ATOM 2083 N N . TYR A 1 265 ? 12.213 -9.312 -21.338 1.00 93.00 265 TYR A N 1
ATOM 2084 C CA . TYR A 1 265 ? 12.607 -8.056 -20.703 1.00 93.00 265 TYR A CA 1
ATOM 2085 C C . TYR A 1 265 ? 11.455 -7.516 -19.850 1.00 93.00 265 TYR A C 1
ATOM 2087 O O . TYR A 1 265 ? 10.327 -7.394 -20.324 1.00 93.00 265 TYR A O 1
ATOM 2095 N N . TYR A 1 266 ? 11.741 -7.186 -18.591 1.00 91.62 266 TYR A N 1
ATOM 2096 C CA . TYR A 1 266 ? 10.730 -6.779 -17.618 1.00 91.62 266 TYR A CA 1
ATOM 2097 C C . TYR A 1 266 ? 11.045 -5.396 -17.063 1.00 91.62 266 TYR A C 1
ATOM 2099 O O . TYR A 1 266 ? 12.178 -5.104 -16.685 1.00 91.62 266 TYR A O 1
ATOM 2107 N N . GLN A 1 267 ? 10.017 -4.554 -16.985 1.00 89.94 267 GLN A N 1
ATOM 2108 C CA . GLN A 1 267 ? 10.120 -3.244 -16.353 1.00 89.94 267 GLN A CA 1
ATOM 2109 C C . GLN A 1 267 ? 10.318 -3.375 -14.836 1.00 89.94 267 GLN A C 1
ATOM 2111 O O . GLN A 1 267 ? 9.732 -4.249 -14.194 1.00 89.94 267 GLN A O 1
ATOM 2116 N N . GLN A 1 268 ? 11.102 -2.467 -14.260 1.00 87.12 268 GLN A N 1
ATOM 2117 C CA . GLN A 1 268 ? 11.390 -2.417 -12.826 1.00 87.12 268 GLN A CA 1
ATOM 2118 C C . GLN A 1 268 ? 10.909 -1.079 -12.264 1.00 87.12 268 GLN A C 1
ATOM 2120 O O . GLN A 1 268 ? 11.684 -0.138 -12.122 1.00 87.12 268 GLN A O 1
ATOM 2125 N N . LEU A 1 269 ? 9.603 -0.967 -12.017 1.00 84.81 269 LEU A N 1
ATOM 2126 C CA . LEU A 1 269 ? 8.959 0.294 -11.636 1.00 84.81 269 LEU A CA 1
ATOM 2127 C C . LEU A 1 269 ? 8.491 0.271 -10.178 1.00 84.81 269 LEU A C 1
ATOM 2129 O O . LEU A 1 269 ? 8.094 -0.773 -9.665 1.00 84.81 269 LEU A O 1
ATOM 2133 N N . GLY A 1 270 ? 8.502 1.442 -9.541 1.00 79.12 270 GLY A N 1
ATOM 2134 C CA . GLY A 1 270 ? 7.830 1.719 -8.277 1.00 79.12 270 GLY A CA 1
ATOM 2135 C C . GLY A 1 270 ? 6.562 2.545 -8.514 1.00 79.12 270 GLY A C 1
ATOM 2136 O O . GLY A 1 270 ? 5.788 2.291 -9.437 1.00 79.12 270 GLY A O 1
ATOM 2137 N N . ARG A 1 271 ? 6.327 3.563 -7.679 1.00 72.44 271 ARG A N 1
ATOM 2138 C CA . ARG A 1 271 ? 5.147 4.447 -7.795 1.00 72.44 271 ARG A CA 1
ATOM 2139 C C . ARG A 1 271 ? 5.312 5.588 -8.801 1.00 72.44 271 ARG A C 1
ATOM 2141 O O . ARG A 1 271 ? 4.350 6.317 -9.038 1.00 72.44 271 ARG A O 1
ATOM 2148 N N . GLY A 1 272 ? 6.506 5.789 -9.348 1.00 80.44 272 GLY A N 1
ATOM 2149 C CA . GLY A 1 272 ? 6.790 6.848 -10.310 1.00 80.44 272 GLY A CA 1
ATOM 2150 C C . GLY A 1 272 ? 6.418 6.505 -11.755 1.00 80.44 272 GLY A C 1
ATOM 2151 O O . GLY A 1 272 ? 6.379 7.411 -12.586 1.00 80.44 272 GLY A O 1
ATOM 2152 N N . ASN A 1 273 ? 6.104 5.237 -12.060 1.00 86.44 273 ASN A N 1
ATOM 2153 C CA . ASN A 1 273 ? 5.775 4.755 -13.409 1.00 86.44 273 ASN A CA 1
ATOM 2154 C C . ASN A 1 273 ? 6.833 5.208 -14.438 1.00 86.44 273 ASN A C 1
ATOM 2156 O O . ASN A 1 273 ? 7.988 4.798 -14.356 1.00 86.44 273 ASN A O 1
ATOM 2160 N N . THR A 1 274 ? 6.466 6.102 -15.358 1.00 89.81 274 THR A N 1
ATOM 2161 C CA . THR A 1 274 ? 7.329 6.728 -16.370 1.00 89.81 274 THR A CA 1
ATOM 2162 C C . THR A 1 274 ? 8.643 7.263 -15.783 1.00 89.81 274 THR A C 1
ATOM 2164 O O . THR A 1 274 ? 9.706 6.970 -16.324 1.00 89.81 274 THR A O 1
ATOM 2167 N N . SER A 1 275 ? 8.611 7.968 -14.640 1.00 90.44 275 SER A N 1
ATOM 2168 C CA . SER A 1 275 ? 9.840 8.525 -14.044 1.00 90.44 275 SER A CA 1
ATOM 2169 C C . SER A 1 275 ? 10.796 7.443 -13.548 1.00 90.44 275 SER A C 1
ATOM 2171 O O . SER A 1 275 ? 12.008 7.633 -13.543 1.00 90.44 275 SER A O 1
ATOM 2173 N N . ASP A 1 276 ? 10.250 6.310 -13.109 1.00 92.25 276 ASP A N 1
ATOM 2174 C CA . ASP A 1 276 ? 11.053 5.195 -12.619 1.00 92.25 276 ASP A CA 1
ATOM 2175 C C . ASP A 1 276 ? 11.700 4.450 -13.792 1.00 92.25 276 ASP A C 1
ATOM 2177 O O . ASP A 1 276 ? 12.868 4.081 -13.706 1.00 92.25 276 ASP A O 1
ATOM 2181 N N . ALA A 1 277 ? 10.986 4.312 -14.917 1.00 93.69 277 ALA A N 1
ATOM 2182 C CA . ALA A 1 277 ? 11.527 3.727 -16.144 1.00 93.69 277 ALA A CA 1
ATOM 2183 C C . ALA A 1 277 ? 12.737 4.525 -16.656 1.00 93.69 277 ALA A C 1
ATOM 2185 O O . ALA A 1 277 ? 13.787 3.952 -16.958 1.00 93.69 277 ALA A O 1
ATOM 2186 N N . GLU A 1 278 ? 12.617 5.855 -16.693 1.00 94.44 278 GLU A N 1
ATOM 2187 C CA . GLU A 1 278 ? 13.722 6.745 -17.049 1.00 94.44 278 GLU A CA 1
ATOM 2188 C C . GLU A 1 278 ? 14.882 6.644 -16.053 1.00 94.44 278 GLU A C 1
ATOM 2190 O O . GLU A 1 278 ? 16.047 6.589 -16.458 1.00 94.44 278 GLU A O 1
ATOM 2195 N N . PHE A 1 279 ? 14.581 6.614 -14.751 1.00 94.50 279 PHE A N 1
ATOM 2196 C CA . PHE A 1 279 ? 15.596 6.557 -13.705 1.00 94.50 279 PHE A CA 1
ATOM 2197 C C . PHE A 1 279 ? 16.433 5.278 -13.792 1.00 94.50 279 PHE A C 1
ATOM 2199 O O . PHE A 1 279 ? 17.663 5.370 -13.819 1.00 94.50 279 PHE A O 1
ATOM 2206 N N . VAL A 1 280 ? 15.784 4.112 -13.889 1.00 94.44 280 VAL A N 1
ATOM 2207 C CA . VAL A 1 280 ? 16.453 2.806 -14.003 1.00 94.44 280 VAL A CA 1
ATOM 2208 C C . VAL A 1 280 ? 17.289 2.749 -15.274 1.00 94.44 280 VAL A C 1
ATOM 2210 O O . VAL A 1 280 ? 18.465 2.400 -15.213 1.00 94.44 280 VAL A O 1
ATOM 2213 N N . THR A 1 281 ? 16.719 3.161 -16.410 1.00 94.06 281 THR A N 1
ATOM 2214 C CA . THR A 1 281 ? 17.412 3.142 -17.708 1.00 94.06 281 THR A CA 1
ATOM 2215 C C . THR A 1 281 ? 18.674 3.998 -17.687 1.00 94.06 281 THR A C 1
ATOM 2217 O O . THR A 1 281 ? 19.714 3.592 -18.199 1.00 94.06 281 THR A O 1
ATOM 2220 N N . ASN A 1 282 ? 18.604 5.183 -17.078 1.00 94.88 282 ASN A N 1
ATOM 2221 C CA . ASN A 1 282 ? 19.728 6.109 -17.073 1.00 94.88 282 ASN A CA 1
ATOM 2222 C C . ASN A 1 282 ? 20.735 5.845 -15.956 1.00 94.88 282 ASN A C 1
ATOM 2224 O O . ASN A 1 282 ? 21.872 6.270 -16.095 1.00 94.88 282 ASN A O 1
ATOM 2228 N N . ASN A 1 283 ? 20.368 5.205 -14.847 1.00 93.19 283 ASN A N 1
ATOM 2229 C CA . ASN A 1 283 ? 21.257 5.105 -13.682 1.00 93.19 283 ASN A CA 1
ATOM 2230 C C . ASN A 1 283 ? 21.595 3.670 -13.282 1.00 93.19 283 ASN A C 1
ATOM 2232 O O . ASN A 1 283 ? 22.475 3.485 -12.449 1.00 93.19 283 ASN A O 1
ATOM 2236 N N . SER A 1 284 ? 20.924 2.665 -13.853 1.00 92.38 284 SER A N 1
ATOM 2237 C CA . SER A 1 284 ? 21.053 1.258 -13.454 1.00 92.38 284 SER A CA 1
ATOM 2238 C C . SER A 1 284 ? 20.831 1.043 -11.946 1.00 92.38 284 SER A C 1
ATOM 2240 O O . SER A 1 284 ? 21.484 0.214 -11.313 1.00 92.38 284 SER A O 1
ATOM 2242 N N 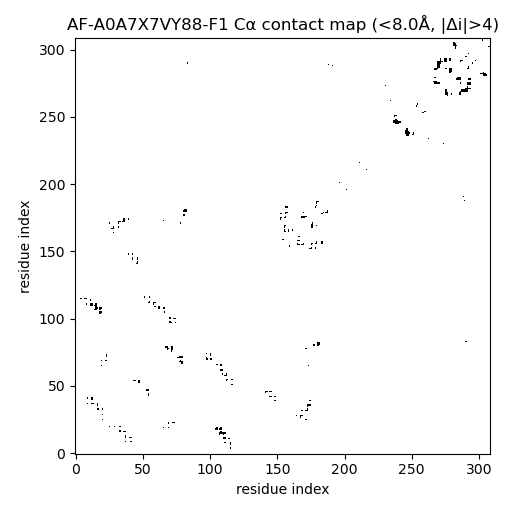. LEU A 1 285 ? 19.908 1.814 -11.365 1.00 90.19 285 LEU A N 1
ATOM 2243 C CA . LEU A 1 285 ? 19.514 1.755 -9.960 1.00 90.19 285 LEU A CA 1
ATOM 2244 C C . LEU A 1 285 ? 18.010 1.520 -9.867 1.00 90.19 285 LEU A C 1
ATOM 2246 O O . LEU A 1 285 ? 17.249 2.129 -10.619 1.00 90.19 285 LEU A O 1
ATOM 2250 N N . TYR A 1 286 ? 17.587 0.691 -8.914 1.00 89.56 286 TYR A N 1
ATOM 2251 C CA . TYR A 1 286 ? 16.168 0.512 -8.618 1.00 89.56 286 TYR A CA 1
ATOM 2252 C C . TYR A 1 286 ? 15.524 1.819 -8.132 1.00 89.56 286 TYR A C 1
ATOM 2254 O O . TYR A 1 286 ? 16.178 2.612 -7.443 1.00 89.56 286 TYR A O 1
ATOM 2262 N N . PRO A 1 287 ? 14.241 2.051 -8.460 1.00 86.00 287 PRO A N 1
ATOM 2263 C CA . PRO A 1 287 ? 13.492 3.166 -7.916 1.00 86.00 287 PRO A CA 1
ATOM 2264 C C . PRO A 1 287 ? 13.038 2.880 -6.480 1.00 86.00 287 PRO A C 1
ATOM 2266 O O . PRO A 1 287 ? 13.092 1.750 -5.998 1.00 86.00 287 PRO A O 1
ATOM 2269 N N . VAL A 1 288 ? 12.527 3.905 -5.799 1.00 76.38 288 VAL A N 1
ATOM 2270 C CA . VAL A 1 288 ? 11.913 3.741 -4.474 1.00 76.38 288 VAL A CA 1
ATOM 2271 C C . VAL A 1 288 ? 10.462 3.269 -4.571 1.00 76.38 288 VAL A C 1
ATOM 2273 O O . VAL A 1 288 ? 9.700 3.689 -5.439 1.00 76.38 288 VAL A O 1
ATOM 2276 N N . LEU A 1 289 ? 10.040 2.434 -3.620 1.00 69.25 289 LEU A N 1
ATOM 2277 C CA . LEU A 1 289 ? 8.717 1.794 -3.643 1.00 69.25 289 LEU A CA 1
ATOM 2278 C C . LEU A 1 289 ? 7.559 2.706 -3.195 1.00 69.25 289 LEU A C 1
ATOM 2280 O O . LEU A 1 289 ? 6.391 2.402 -3.433 1.00 69.25 289 LEU A O 1
ATOM 2284 N N . TYR A 1 290 ? 7.839 3.824 -2.520 1.00 60.62 290 TYR A N 1
ATOM 2285 C CA . TYR A 1 290 ? 6.818 4.624 -1.822 1.00 60.62 290 TYR A CA 1
ATOM 2286 C C . TYR A 1 290 ? 6.513 5.991 -2.452 1.00 60.62 290 TYR A C 1
ATOM 2288 O O . TYR A 1 290 ? 5.628 6.699 -1.960 1.00 60.62 290 TYR A O 1
ATOM 2296 N N . GLY A 1 291 ? 7.156 6.347 -3.563 1.00 64.38 291 GLY A N 1
ATOM 2297 C CA . GLY A 1 291 ? 6.894 7.580 -4.309 1.00 64.38 291 GLY A CA 1
ATOM 2298 C C . GLY A 1 291 ? 7.711 7.652 -5.597 1.00 64.38 291 GLY A C 1
ATOM 2299 O O . GLY A 1 291 ? 8.387 6.693 -5.945 1.00 64.38 291 GLY A O 1
ATOM 2300 N N . SER A 1 292 ? 7.656 8.786 -6.298 1.00 80.62 292 SER A N 1
ATOM 2301 C CA . SER A 1 292 ? 8.510 9.023 -7.469 1.00 80.62 292 SER A CA 1
ATOM 2302 C C . SER A 1 292 ? 9.922 9.415 -7.030 1.00 80.62 292 SER A C 1
ATOM 2304 O O . SER A 1 292 ? 10.097 10.358 -6.247 1.00 80.62 292 SER A O 1
ATOM 2306 N N . VAL A 1 293 ? 10.935 8.726 -7.565 1.00 82.62 293 VAL A N 1
ATOM 2307 C CA . VAL A 1 293 ? 12.356 9.022 -7.298 1.00 82.62 293 VAL A CA 1
ATOM 2308 C C . VAL A 1 293 ? 12.700 10.465 -7.662 1.00 82.62 293 VAL A C 1
ATOM 2310 O O . VAL A 1 293 ? 13.403 11.141 -6.911 1.00 82.62 293 VAL A O 1
ATOM 2313 N N . TYR A 1 294 ? 12.153 10.957 -8.776 1.00 84.81 294 TYR A N 1
ATOM 2314 C CA . TYR A 1 294 ? 12.400 12.312 -9.271 1.00 84.81 294 TYR A CA 1
ATOM 2315 C C . TYR A 1 294 ? 11.865 13.395 -8.331 1.00 84.81 294 TYR A C 1
ATOM 2317 O O . TYR A 1 294 ? 12.376 14.507 -8.351 1.00 84.81 294 TYR A O 1
ATOM 2325 N N . GLU A 1 295 ? 10.863 13.103 -7.499 1.00 76.75 295 GLU A N 1
ATOM 2326 C CA . GLU A 1 295 ? 10.363 14.058 -6.504 1.00 76.75 295 GLU A CA 1
ATOM 2327 C C . GLU A 1 295 ? 11.124 13.966 -5.185 1.00 76.75 295 GLU A C 1
ATOM 2329 O O . GLU A 1 295 ? 11.444 14.981 -4.571 1.00 76.75 295 GLU A O 1
ATOM 2334 N N . LEU A 1 296 ? 11.394 12.743 -4.731 1.00 74.44 296 LEU A N 1
ATOM 2335 C CA . LEU A 1 296 ? 11.972 12.494 -3.413 1.00 74.44 296 LEU A CA 1
ATOM 2336 C C . LEU A 1 296 ? 13.473 12.795 -3.367 1.00 74.44 296 LEU A C 1
ATOM 2338 O O . LEU A 1 296 ? 13.976 13.238 -2.336 1.00 74.44 296 LEU A O 1
ATOM 2342 N N . TYR A 1 297 ? 14.172 12.583 -4.483 1.00 81.25 297 TYR A N 1
ATOM 2343 C CA . TYR A 1 297 ? 15.631 12.654 -4.572 1.00 81.25 297 TYR A CA 1
ATOM 2344 C C . TYR A 1 297 ? 16.114 13.612 -5.662 1.00 81.25 297 TYR A C 1
ATOM 2346 O O . TYR A 1 297 ? 17.230 13.474 -6.155 1.00 81.25 297 TYR A O 1
ATOM 2354 N N . TYR A 1 298 ? 15.311 14.620 -6.020 1.00 82.56 298 TYR A N 1
ATOM 2355 C CA . TYR A 1 298 ? 15.678 15.607 -7.045 1.00 82.56 298 TYR A CA 1
ATOM 2356 C C . TYR A 1 298 ? 17.009 16.330 -6.754 1.00 82.56 298 TYR A C 1
ATOM 2358 O O . TYR A 1 298 ? 17.675 16.795 -7.673 1.00 82.56 298 TYR A O 1
ATOM 2366 N N . GLY A 1 299 ? 17.383 16.456 -5.474 1.00 83.50 299 GLY A N 1
ATOM 2367 C CA . GLY A 1 299 ? 18.622 17.102 -5.031 1.00 83.50 299 GLY A CA 1
ATOM 2368 C C . GLY A 1 299 ? 19.846 16.183 -4.990 1.00 83.50 299 GLY A C 1
ATOM 2369 O O . GLY A 1 299 ? 20.939 16.655 -4.675 1.00 83.50 299 GLY A O 1
ATOM 2370 N N . ASN A 1 300 ? 19.688 14.888 -5.273 1.00 88.12 300 ASN A N 1
ATOM 2371 C CA . ASN A 1 300 ? 20.801 13.946 -5.268 1.00 88.12 300 ASN A CA 1
ATOM 2372 C C . ASN A 1 300 ? 21.677 14.110 -6.512 1.00 88.12 300 ASN A C 1
ATOM 2374 O O . ASN A 1 300 ? 21.229 14.504 -7.588 1.00 88.12 300 ASN A O 1
ATOM 2378 N N . ARG A 1 301 ? 22.949 13.736 -6.366 1.00 88.56 301 ARG A N 1
ATOM 2379 C CA . ARG A 1 301 ? 23.887 13.638 -7.482 1.00 88.56 301 ARG A CA 1
ATOM 2380 C C . ARG A 1 301 ? 23.973 12.188 -7.948 1.00 88.56 301 ARG A C 1
ATOM 2382 O O . ARG A 1 301 ? 24.366 11.326 -7.167 1.00 88.56 301 ARG A O 1
ATOM 2389 N N . PHE A 1 302 ? 23.668 11.952 -9.219 1.00 88.50 302 PHE A N 1
ATOM 2390 C CA . PHE A 1 302 ? 23.769 10.642 -9.861 1.00 88.50 302 PHE A CA 1
ATOM 2391 C C . PHE A 1 302 ? 24.822 10.659 -10.974 1.00 88.50 302 PHE A C 1
ATOM 2393 O O . PHE A 1 302 ? 25.021 11.684 -11.626 1.00 88.50 302 PHE A O 1
ATOM 2400 N N . TYR A 1 303 ? 25.485 9.522 -11.188 1.00 90.75 303 TYR A N 1
ATOM 2401 C CA . TYR A 1 303 ? 26.424 9.293 -12.291 1.00 90.75 303 TYR A CA 1
ATOM 2402 C C . TYR A 1 303 ? 25.774 8.370 -13.325 1.00 90.75 303 TYR A C 1
ATOM 2404 O O . TYR A 1 303 ? 26.170 7.221 -13.486 1.00 90.75 303 TYR A O 1
ATOM 2412 N N . GLY A 1 304 ? 24.710 8.864 -13.957 1.00 91.19 304 GLY A N 1
ATOM 2413 C CA . GLY A 1 304 ? 23.966 8.113 -14.964 1.00 91.19 304 GLY A CA 1
ATOM 2414 C C . GLY A 1 304 ? 24.629 8.118 -16.343 1.00 91.19 304 GLY A C 1
ATOM 2415 O O . GLY A 1 304 ? 25.549 8.891 -16.605 1.00 91.19 304 GLY A O 1
ATOM 2416 N N . LEU A 1 305 ? 24.091 7.302 -17.246 1.00 93.00 305 LEU A N 1
ATOM 2417 C CA . LEU A 1 305 ? 24.483 7.129 -18.640 1.00 93.00 305 LEU A CA 1
ATOM 2418 C C . LEU A 1 305 ? 24.815 8.454 -19.361 1.00 93.00 305 LEU A C 1
ATOM 2420 O O . LEU A 1 305 ? 25.888 8.518 -19.955 1.00 93.00 305 LEU A O 1
ATOM 2424 N N . PRO A 1 306 ? 24.019 9.544 -19.261 1.00 90.56 306 PRO A N 1
ATOM 2425 C CA . PRO A 1 306 ? 24.348 10.800 -19.945 1.00 90.56 306 PRO A CA 1
ATOM 2426 C C . PRO A 1 306 ? 25.637 11.490 -19.473 1.00 90.56 306 PRO A C 1
ATOM 2428 O O . PRO A 1 306 ? 26.152 12.341 -20.186 1.00 90.56 306 PRO A O 1
ATOM 2431 N N . TRP A 1 307 ? 26.135 11.180 -18.271 1.00 90.88 307 TRP A N 1
ATOM 2432 C CA . TRP A 1 307 ? 27.399 11.719 -17.748 1.00 90.88 307 TRP A CA 1
ATOM 2433 C C . TRP A 1 307 ? 28.618 10.872 -18.128 1.00 90.88 307 TRP A C 1
ATOM 2435 O O . TRP A 1 307 ? 29.744 11.337 -17.959 1.00 90.88 307 TRP A O 1
ATOM 2445 N N . VAL A 1 308 ? 28.396 9.622 -18.548 1.00 88.31 308 VAL A N 1
ATOM 2446 C CA . VAL A 1 308 ? 29.449 8.634 -18.831 1.00 88.31 308 VAL A CA 1
ATOM 2447 C C . VAL A 1 308 ? 29.728 8.509 -20.334 1.00 88.31 308 VAL A C 1
ATOM 2449 O O . VAL A 1 308 ? 30.847 8.155 -20.701 1.00 88.31 308 VAL A O 1
ATOM 2452 N N . LEU A 1 309 ? 28.732 8.790 -21.184 1.00 86.62 309 LEU A N 1
ATOM 2453 C CA . LEU A 1 309 ? 28.883 8.910 -22.642 1.00 86.62 309 LEU A CA 1
ATOM 2454 C C . LEU A 1 309 ? 29.687 10.159 -23.029 1.00 86.62 309 LEU A C 1
ATOM 2456 O O . LEU A 1 309 ? 30.483 10.048 -23.988 1.00 86.62 309 LEU A O 1
#

Sequence (309 aa):
MNYVVHIFYILAITVKAFAYYGSIGIEKYPLITLMLTVFYLAAIYFICGSKKLVYFCISIPVSLLMLTNVLYNRYFHMFFSLGTISQAGKLREVGGIALDLARPADLLLFADPVLPSIFAAFAKKRIRNKKQGTVWARFAPRAAVALVMAGSLVFLSVNPKDSRLVTALSHQELFTWHVKDSFFRSEVINAGDVADMENAETEIVVPEQLDDSGYLHGIASGRNLIVIQMEAFQDFLINAVYNGQELTPNLNRLVAGESIYFSSYYQQLGRGNTSDAEFVTNNSLYPVLYGSVYELYYGNRFYGLPWVL

Secondary structure (DSSP, 8-state):
--HHHHHHHHHHHHHHHHHHHHHHT--SSHHHHHHHHHHHHHHHHHHHTT-HHHHHHHHHHHHHHHHHHHHHHHHHSS---GGGGGGTTTTHHHHHHHHHT--GGGGGGGHHHHHHHHHHHHS-----------THHHHHHHHHHHHHHHHHHHHHHH-TT--HHHHHHHHHSHHHHHHHHHH-HHHHHHHHHHHHHHHS-----------TT-TTTTTTTTPPP-----TT--GGGTT-EETTEES-HHHHHHHHSS----TT------TTTHHHHHHHHHHS-PPPTTS-HHHHSTT-----HHHH-

pLDDT: mean 81.15, std 16.45, range [36.31, 97.88]

Mean predicted aligned error: 11.99 Å

Radius of gyration: 26.91 Å; Cα contacts (8 Å, |Δi|>4): 233; chains: 1; bounding box: 75×32×81 Å

Foldseek 3Di:
DDPVLLVQLLVLQLLLLCLLCVLLPQDPPSVVLSVLSSLLLSLLVLLCPPPLVVNLVVLVVLLVLSLQQSLCCVVQVAGDFPVCVVVVVVCPVVVVVSVVPDDPSSVSSCRNSPVSVVVVVPPPPDDDDDPDDPPVVSNVVSVVSVCVNVVVLVCLLPVPPPDPVSLSSCRPRSSSVRCNSPPVVVVVQVSVVVVVVVPPPPPVPVPPPPPCPPPPRCPQPPHDDDDDDDPPDDLVLAQDDDPNHRNCVPVVVVVVDPDDDDSPDDDQDAAQRVQQSVCCQFQVDHAGRNHRCCVPPVVDDGCTPVNVD